Protein 4ANN (pdb70)

Structure (mmCIF, N/CA/C/O backbone):
data_4ANN
#
_entry.id   4ANN
#
_cell.length_a   38.704
_cell.length_b   58.646
_cell.length_c   95.273
_cell.angle_alpha   90.00
_cell.angle_beta   90.00
_cell.angle_gamma   90.00
#
_symmetry.space_group_name_H-M   'P 21 21 21'
#
loop_
_entity.id
_entity.type
_entity.pdbx_description
1 polymer ESSB
2 water water
#
loop_
_atom_site.group_PDB
_atom_site.id
_atom_site.type_symbol
_atom_site.label_atom_id
_atom_site.label_alt_id
_atom_site.label_comp_id
_atom_site.label_asym_id
_atom_site.label_entity_id
_atom_site.label_seq_id
_atom_site.pdbx_PDB_ins_code
_atom_site.Cartn_x
_atom_site.Cartn_y
_atom_site.Cartn_z
_atom_site.occupancy
_atom_site.B_iso_or_equiv
_atom_site.auth_seq_id
_atom_site.auth_comp_id
_atom_site.auth_asym_id
_atom_site.auth_atom_id
_atom_site.pdbx_PDB_model_num
ATOM 1 N N . LEU A 1 19 ? 10.551 28.786 17.047 1.00 38.59 30 LEU A N 1
ATOM 2 C CA . LEU A 1 19 ? 11.201 27.449 16.972 1.00 29.23 30 LEU A CA 1
ATOM 3 C C . LEU A 1 19 ? 12.416 27.299 17.898 1.00 24.58 30 LEU A C 1
ATOM 4 O O . LEU A 1 19 ? 12.727 26.158 18.297 1.00 25.04 30 LEU A O 1
ATOM 9 N N . ASP A 1 20 ? 13.059 28.456 18.227 1.00 25.29 31 ASP A N 1
ATOM 10 C CA . ASP A 1 20 ? 14.186 28.350 19.108 1.00 25.36 31 ASP A CA 1
ATOM 11 C C . ASP A 1 20 ? 13.831 28.729 20.543 1.00 25.03 31 ASP A C 1
ATOM 12 O O . ASP A 1 20 ? 14.836 28.627 21.305 1.00 22.05 31 ASP A O 1
ATOM 17 N N A MET A 1 21 ? 12.598 29.144 20.891 0.80 26.27 32 MET A N 1
ATOM 18 N N B MET A 1 21 ? 12.607 29.050 20.929 0.20 25.08 32 MET A N 1
ATOM 19 C CA A MET A 1 21 ? 12.235 29.507 22.326 0.80 23.39 32 MET A CA 1
ATOM 20 C CA B MET A 1 21 ? 12.353 29.276 22.366 0.20 22.79 32 MET A CA 1
ATOM 21 C C A MET A 1 21 ? 11.029 28.632 22.647 0.80 20.28 32 MET A C 1
ATOM 22 C C B MET A 1 21 ? 10.904 29.010 22.769 0.20 19.60 32 MET A C 1
ATOM 23 O O A MET A 1 21 ? 10.198 28.217 21.808 0.80 28.27 32 MET A O 1
ATOM 24 O O B MET A 1 21 ? 9.908 29.408 22.167 0.20 13.08 32 MET A O 1
ATOM 33 N N . ARG A 1 22 ? 10.842 28.285 23.874 1.00 13.02 33 ARG A N 1
ATOM 34 C CA . ARG A 1 22 ? 9.660 27.689 24.445 1.00 11.09 33 ARG A CA 1
ATOM 35 C C . ARG A 1 22 ? 9.325 28.411 25.743 1.00 10.11 33 ARG A C 1
ATOM 36 O O . ARG A 1 22 ? 10.203 28.678 26.566 1.00 11.63 33 ARG A O 1
ATOM 44 N N . GLU A 1 23 ? 8.021 28.666 26.001 1.00 11.41 34 GLU A N 1
ATOM 45 C CA . GLU A 1 23 ? 7.576 29.251 27.254 1.00 11.31 34 GLU A CA 1
ATOM 46 C C . GLU A 1 23 ? 6.702 28.267 27.969 1.00 10.75 34 GLU A C 1
ATOM 47 O O . GLU A 1 23 ? 5.799 27.650 27.386 1.00 12.89 34 GLU A O 1
ATOM 53 N N . ILE A 1 24 ? 6.963 28.096 29.260 1.00 10.56 35 ILE A N 1
ATOM 54 C CA . ILE A 1 24 ? 6.193 27.197 30.150 1.00 10.70 35 ILE A CA 1
ATOM 55 C C . ILE A 1 24 ? 5.582 28.024 31.247 1.00 10.24 35 ILE A C 1
ATOM 56 O O . ILE A 1 24 ? 6.306 28.569 32.080 1.00 10.98 35 ILE A O 1
ATOM 61 N N . PRO A 1 25 ? 4.256 28.165 31.300 1.00 11.31 36 PRO A N 1
ATOM 62 C CA . PRO A 1 25 ? 3.663 28.978 32.419 1.00 12.06 36 PRO A CA 1
ATOM 63 C C . PRO A 1 25 ? 3.919 28.297 33.733 1.00 10.87 36 PRO A C 1
ATOM 64 O O . PRO A 1 25 ? 3.786 27.076 33.891 1.00 11.10 36 PRO A O 1
ATOM 68 N N . LYS A 1 26 ? 4.232 29.073 34.770 1.00 10.76 37 LYS A N 1
ATOM 69 C CA . LYS A 1 26 ? 4.481 28.461 36.077 1.00 11.54 37 LYS A CA 1
ATOM 70 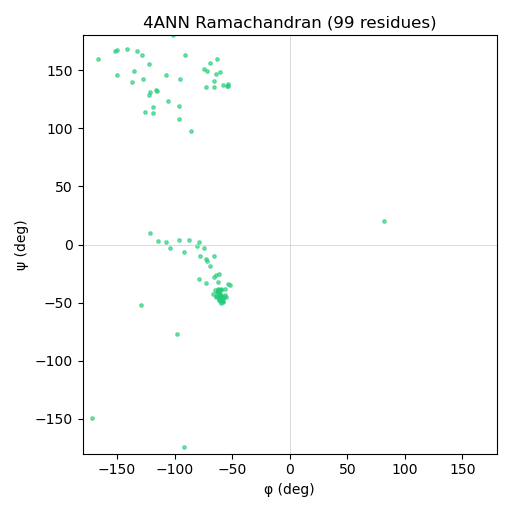C C . LYS A 1 26 ? 3.255 27.736 36.675 1.00 11.77 37 LYS A C 1
ATOM 71 O O . LYS A 1 26 ? 3.400 26.735 37.367 1.00 13.53 37 LYS A O 1
ATOM 77 N N A SER A 1 27 ? 2.069 28.252 36.440 0.80 13.09 38 SER A N 1
ATOM 78 N N B SER A 1 27 ? 2.090 28.259 36.301 0.20 12.53 38 SER A N 1
ATOM 79 C CA A SER A 1 27 ? 0.933 27.566 37.053 0.80 12.11 38 SER A CA 1
ATOM 80 C CA B SER A 1 27 ? 0.739 27.778 36.543 0.20 12.60 38 SER A CA 1
ATOM 81 C C A SER A 1 27 ? 0.717 26.225 36.435 0.80 12.61 38 SER A C 1
ATOM 82 C C B SER A 1 27 ? 0.602 26.333 36.087 0.20 12.82 38 SER A C 1
ATOM 83 O O A SER A 1 27 ? 0.003 25.424 37.009 0.80 13.47 38 SER A O 1
ATOM 84 O O B SER A 1 27 ? -0.213 25.589 36.627 0.20 12.57 38 SER A O 1
ATOM 89 N N A SER A 1 28 ? 1.318 25.912 35.289 0.50 11.93 39 SER A N 1
ATOM 90 N N B SER A 1 28 ? 1.385 25.902 35.101 0.50 12.21 39 SER A N 1
ATOM 91 C CA A SER A 1 28 ? 1.188 24.577 34.687 0.50 12.06 39 SER A CA 1
ATOM 92 C CA B SER A 1 28 ? 1.258 24.523 34.624 0.50 11.94 39 SER A CA 1
ATOM 93 C C A SER A 1 28 ? 2.023 23.556 35.443 0.50 12.26 39 SER A C 1
ATOM 94 C C B SER A 1 28 ? 2.107 23.524 35.382 0.50 12.84 39 SER A C 1
ATOM 95 O O A SER A 1 28 ? 1.794 22.351 35.204 0.50 14.82 39 SER A O 1
ATOM 96 O O B SER A 1 28 ? 1.961 22.327 35.055 0.50 16.50 39 SER A O 1
ATOM 101 N N . ILE A 1 29 ? 2.961 23.985 36.283 1.00 12.40 40 ILE A N 1
ATOM 102 C CA . ILE A 1 29 ? 3.937 23.153 36.990 1.00 14.85 40 ILE A CA 1
ATOM 103 C C . ILE A 1 29 ? 3.517 23.119 38.464 1.00 14.42 40 ILE A C 1
ATOM 104 O O . ILE A 1 29 ? 3.333 24.211 39.043 1.00 17.16 40 ILE A O 1
ATOM 109 N N . LYS A 1 30 ? 3.392 21.927 39.036 1.00 14.60 41 LYS A N 1
ATOM 110 C CA . LYS A 1 30 ? 3.198 21.891 40.511 1.00 16.03 41 LYS A CA 1
ATOM 111 C C . LYS A 1 30 ? 4.280 22.657 41.225 1.00 16.04 41 LYS A C 1
ATOM 112 O O . LYS A 1 30 ? 5.465 22.437 40.868 1.00 16.81 41 LYS A O 1
ATOM 118 N N . PRO A 1 31 ? 3.987 23.465 42.235 1.00 18.22 42 PRO A N 1
ATOM 119 C CA . PRO A 1 31 ? 5.091 24.155 42.938 1.00 20.54 42 PRO A CA 1
ATOM 120 C C . PRO A 1 31 ? 6.191 23.227 43.445 1.00 21.64 42 PRO A C 1
ATOM 121 O O . PRO A 1 31 ? 7.382 23.565 43.425 1.00 23.74 42 PRO A O 1
ATOM 125 N N . GLU A 1 32 ? 5.834 22.006 43.859 1.00 23.01 43 GLU A N 1
ATOM 126 C CA . GLU A 1 32 ? 6.871 21.149 44.335 1.00 24.64 43 GLU A CA 1
ATOM 127 C C . GLU A 1 32 ? 7.745 20.573 43.231 1.00 24.20 43 GLU A C 1
ATOM 128 O O . GLU A 1 32 ? 8.655 19.808 43.519 1.00 32.24 43 GLU A O 1
ATOM 134 N N . HIS A 1 33 ? 7.458 20.840 41.976 1.00 20.57 44 HIS A N 1
ATOM 135 C CA . HIS A 1 33 ? 8.229 20.428 40.858 1.00 17.30 44 HIS A CA 1
ATOM 136 C C . HIS A 1 33 ? 9.052 21.583 40.273 1.00 17.82 44 HIS A C 1
ATOM 137 O O . HIS A 1 33 ? 9.785 21.362 39.296 1.00 17.74 44 HIS A O 1
ATOM 144 N N . PHE A 1 34 ? 8.948 22.819 40.774 1.00 18.07 45 PHE A N 1
ATOM 145 C CA . PHE A 1 34 ? 9.791 23.886 40.207 1.00 18.74 45 PHE A CA 1
ATOM 146 C C . PHE A 1 34 ? 11.272 23.524 40.166 1.00 21.49 45 PHE A C 1
ATOM 147 O O . PHE A 1 34 ? 11.976 23.875 39.213 1.00 22.88 45 PHE A O 1
ATOM 155 N N . HIS A 1 35 ? 11.699 22.763 41.212 1.00 23.83 46 HIS A N 1
ATOM 156 C CA . HIS A 1 35 ? 13.105 22.463 41.407 1.00 27.42 46 HIS A CA 1
ATOM 157 C C . HIS A 1 35 ? 13.556 21.362 40.477 1.00 29.82 46 HIS A C 1
ATOM 158 O O . HIS A 1 35 ? 14.687 20.904 40.479 1.00 43.59 46 HIS A O 1
ATOM 165 N N . LEU A 1 36 ? 12.661 20.888 39.620 1.00 23.70 47 LEU A N 1
ATOM 166 C CA . LEU A 1 36 ? 13.091 19.949 38.608 1.00 22.50 47 LEU A CA 1
ATOM 167 C C . LEU A 1 36 ? 13.285 20.605 37.268 1.00 17.57 47 LEU A C 1
ATOM 168 O O . LEU A 1 36 ? 13.759 19.956 36.345 1.00 17.29 47 LEU A O 1
ATOM 173 N N A MET A 1 37 ? 12.888 21.896 37.137 0.70 18.23 48 MET A N 1
ATOM 174 N N B MET A 1 37 ? 12.898 21.880 37.149 0.30 17.74 48 MET A N 1
ATOM 175 C CA A MET A 1 37 ? 12.935 22.498 35.786 0.70 15.74 48 MET A CA 1
ATOM 176 C CA B MET A 1 37 ? 12.951 22.513 35.825 0.30 15.93 48 MET A CA 1
ATOM 177 C C A MET A 1 37 ? 14.364 22.572 35.259 0.70 13.53 48 MET A C 1
ATOM 178 C C B MET A 1 37 ? 14.363 22.535 35.261 0.30 13.96 48 MET A C 1
ATOM 179 O O A MET A 1 37 ? 14.596 22.596 34.047 0.70 13.30 48 MET A O 1
ATOM 180 O O B MET A 1 37 ? 14.534 22.478 34.040 0.30 13.60 48 MET A O 1
ATOM 189 N N . TYR A 1 38 ? 15.359 22.599 36.133 1.00 14.32 49 TYR A N 1
ATOM 190 C CA . TYR A 1 38 ? 16.771 22.601 35.716 1.00 15.28 49 TYR A CA 1
ATOM 191 C C . TYR A 1 38 ? 17.071 21.379 34.848 1.00 12.94 49 TYR A C 1
ATOM 192 O O . TYR A 1 38 ? 17.998 21.404 34.046 1.00 13.07 49 TYR A O 1
ATOM 201 N N . LEU A 1 39 ? 16.317 20.275 34.994 1.00 12.66 50 LEU A N 1
ATOM 202 C CA . LEU A 1 39 ? 16.573 19.083 34.141 1.00 12.71 50 LEU A CA 1
ATOM 203 C C . LEU A 1 39 ? 16.370 19.426 32.698 1.00 11.99 50 LEU A C 1
ATOM 204 O O . LEU A 1 39 ? 16.933 18.714 31.799 1.00 13.07 50 LEU A O 1
ATOM 209 N N . LEU A 1 40 ? 15.558 20.431 32.365 1.00 10.76 51 LEU A N 1
ATOM 210 C CA . LEU A 1 40 ? 15.312 20.760 30.965 1.00 10.54 51 LEU A CA 1
ATOM 211 C C . LEU A 1 40 ? 16.521 21.418 30.336 1.00 10.08 51 LEU A C 1
ATOM 212 O O . LEU A 1 40 ? 16.548 21.523 29.087 1.00 12.59 51 LEU A O 1
ATOM 217 N N . GLU A 1 41 ? 17.512 21.847 31.107 1.00 10.58 52 GLU A N 1
ATOM 218 C CA . GLU A 1 41 ? 18.712 22.418 30.546 1.00 10.75 52 GLU A CA 1
ATOM 219 C C . GLU A 1 41 ? 19.936 21.557 30.825 1.00 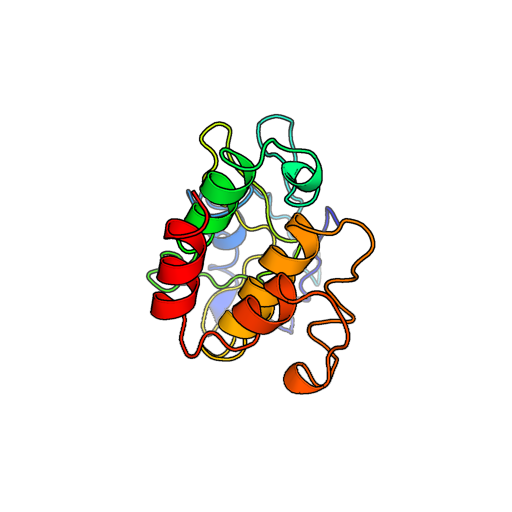11.29 52 GLU A C 1
ATOM 220 O O . GLU A 1 41 ? 21.043 21.931 30.439 1.00 13.92 52 GLU A O 1
ATOM 226 N N . GLN A 1 42 ? 19.801 20.395 31.463 1.00 12.87 53 GLN A N 1
ATOM 227 C CA . GLN A 1 42 ? 20.927 19.529 31.705 1.00 12.96 53 GLN A CA 1
ATOM 228 C C . GLN A 1 42 ? 21.366 18.856 30.403 1.00 12.06 53 GLN A C 1
ATOM 229 O O . GLN A 1 42 ? 20.532 18.387 29.657 1.00 13.85 53 GLN A O 1
ATOM 235 N N . HIS A 1 43 ? 22.651 18.794 30.113 1.00 14.46 54 HIS A N 1
ATOM 236 C CA . HIS A 1 43 ? 23.078 18.056 28.944 1.00 13.85 54 HIS A CA 1
ATOM 237 C C . HIS A 1 43 ? 22.559 16.622 28.965 1.00 14.36 54 HIS A C 1
ATOM 238 O O . HIS A 1 43 ? 22.631 15.958 30.005 1.00 16.12 54 HIS A O 1
ATOM 245 N N . SER A 1 44 ? 22.071 16.176 27.800 1.00 13.01 55 SER A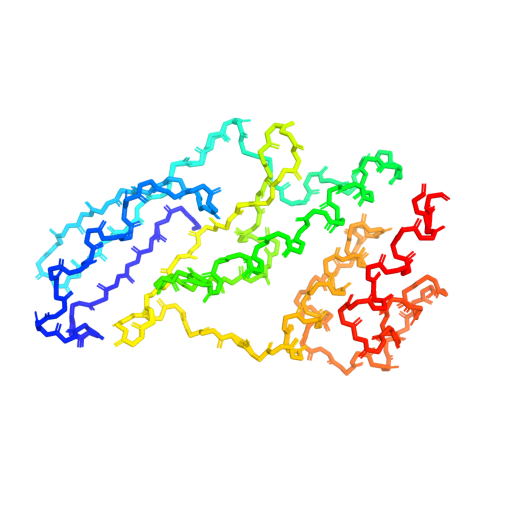 N 1
ATOM 246 C CA . SER A 1 44 ? 21.659 14.819 27.578 1.00 12.95 55 SER A CA 1
ATOM 247 C C . SER A 1 44 ? 22.173 14.357 26.211 1.00 13.24 55 SER A C 1
ATOM 248 O O . SER A 1 44 ? 22.069 15.158 25.264 1.00 14.68 55 SER A O 1
ATOM 251 N N . PRO A 1 45 ? 22.641 13.141 26.104 1.00 13.89 56 PRO A N 1
ATOM 252 C CA . PRO A 1 45 ? 23.106 12.690 24.748 1.00 15.05 56 PRO A CA 1
ATOM 253 C C . PRO A 1 45 ? 21.989 12.590 23.746 1.00 12.11 56 PRO A C 1
ATOM 254 O O . PRO A 1 45 ? 22.290 12.368 22.590 1.00 14.43 56 PRO A O 1
ATOM 258 N N . TYR A 1 46 ? 20.729 12.698 24.144 1.00 11.33 57 TYR A N 1
ATOM 259 C CA . TYR A 1 46 ? 19.619 12.526 23.233 1.00 10.60 57 TYR A CA 1
ATOM 260 C C . TYR A 1 46 ? 18.909 13.823 22.886 1.00 9.18 57 TYR A C 1
ATOM 261 O O . TYR A 1 46 ? 17.962 13.759 22.120 1.00 9.30 57 TYR A O 1
ATOM 270 N N . PHE A 1 47 ? 19.361 14.969 23.385 1.00 9.11 58 PHE A N 1
ATOM 271 C CA . PHE A 1 47 ? 18.683 16.217 23.167 1.00 8.42 58 PHE A CA 1
ATOM 272 C C . PHE A 1 47 ? 19.637 17.352 22.784 1.00 8.60 58 PHE A C 1
ATOM 273 O O . PHE A 1 47 ? 20.786 17.396 23.219 1.00 10.29 58 PHE A O 1
ATOM 281 N N . ILE A 1 48 ? 19.133 18.270 21.995 1.00 8.83 59 ILE A N 1
ATOM 282 C CA . ILE A 1 48 ? 19.755 19.578 21.746 1.00 10.19 59 ILE A CA 1
ATOM 283 C C . ILE A 1 48 ? 20.011 20.215 23.092 1.00 9.08 59 ILE A C 1
ATOM 284 O O . ILE A 1 48 ? 19.149 20.190 23.994 1.00 10.12 59 ILE A O 1
ATOM 289 N N . ASP A 1 49 ? 21.164 20.834 23.259 1.00 9.86 60 ASP A N 1
ATOM 290 C CA . ASP A 1 49 ? 21.445 21.597 24.466 1.00 10.99 60 ASP A CA 1
ATOM 291 C C . ASP A 1 49 ? 20.490 22.799 24.579 1.00 10.40 60 ASP A C 1
ATOM 292 O O . ASP A 1 49 ? 20.073 23.355 23.587 1.00 11.69 60 ASP A O 1
ATOM 297 N N . ALA A 1 50 ? 20.160 23.130 25.812 1.00 10.55 61 ALA A N 1
ATOM 298 C CA . ALA A 1 50 ? 19.139 24.114 26.085 1.00 10.49 61 ALA A CA 1
ATOM 299 C C . ALA A 1 50 ? 19.558 24.916 27.333 1.00 10.40 61 ALA A C 1
ATOM 300 O O . ALA A 1 50 ? 20.342 24.456 28.159 1.00 12.79 61 ALA A O 1
ATOM 302 N N A GLU A 1 51 ? 18.950 26.076 27.432 0.50 11.22 62 GLU A N 1
ATOM 303 N N B GLU A 1 51 ? 18.984 26.100 27.455 0.50 10.79 62 GLU A N 1
ATOM 304 C CA A GLU A 1 51 ? 19.214 27.035 28.485 0.50 11.42 62 GLU A CA 1
ATOM 305 C CA B GLU A 1 51 ? 19.201 26.977 28.576 0.50 11.01 62 GLU A CA 1
ATOM 306 C C A GLU A 1 51 ? 17.896 27.455 29.117 0.50 10.69 62 GLU A C 1
ATOM 307 C C B GLU A 1 51 ? 17.872 27.508 29.120 0.50 11.53 62 GLU A C 1
ATOM 308 O O A GLU A 1 51 ? 16.949 27.794 28.406 0.50 14.36 62 GLU A O 1
ATOM 309 O O B GLU A 1 51 ? 17.022 27.975 28.370 0.50 9.28 62 GLU A O 1
ATOM 320 N N . LEU A 1 52 ? 17.739 27.413 30.426 1.00 10.53 63 LEU A N 1
ATOM 321 C CA . LEU A 1 52 ? 16.552 27.796 31.166 1.00 9.88 63 LEU A CA 1
ATOM 322 C C . LEU A 1 52 ? 16.659 29.181 31.760 1.00 9.01 63 LEU A C 1
ATOM 323 O O . LEU A 1 52 ? 17.694 29.522 32.377 1.00 11.69 63 LEU A O 1
ATOM 328 N N . THR A 1 53 ? 15.653 30.008 31.603 1.00 8.78 64 THR A N 1
ATOM 329 C CA . THR A 1 53 ? 15.500 31.266 32.298 1.00 8.29 64 THR A CA 1
ATOM 330 C C . THR A 1 53 ? 14.181 31.220 33.048 1.00 7.87 64 THR A C 1
ATOM 331 O O . THR A 1 53 ? 13.238 30.492 32.670 1.00 8.36 64 THR A O 1
ATOM 335 N N . GLU A 1 54 ? 14.085 32.007 34.116 1.00 7.56 65 GLU A N 1
ATOM 336 C CA . GLU A 1 54 ? 12.910 32.048 34.959 1.00 7.29 65 GLU A CA 1
ATOM 337 C C . GLU A 1 54 ? 12.424 33.474 35.070 1.00 7.01 65 GLU A C 1
ATOM 338 O O . GLU A 1 54 ? 13.141 34.341 35.605 1.00 7.22 65 GLU A O 1
ATOM 344 N N . LEU A 1 55 ? 11.244 33.734 34.524 1.00 7.05 66 LEU A N 1
ATOM 345 C CA . LEU A 1 55 ? 10.580 35.015 34.511 1.00 7.15 66 LEU A CA 1
ATOM 346 C C . LEU A 1 55 ? 9.669 35.095 35.743 1.00 6.83 66 LEU A C 1
ATOM 347 O O . LEU A 1 55 ? 9.647 34.207 36.595 1.00 7.82 66 LEU A O 1
ATOM 352 N N . ARG A 1 56 ? 8.867 36.182 35.834 1.00 7.59 67 ARG A N 1
ATOM 353 C CA . ARG A 1 56 ? 7.950 36.283 36.974 1.00 7.57 67 ARG A CA 1
ATOM 354 C C . ARG A 1 56 ? 6.969 35.115 37.023 1.00 7.77 67 ARG A C 1
ATOM 355 O O . ARG A 1 56 ? 6.796 34.486 38.081 1.00 8.77 67 ARG A O 1
ATOM 363 N N . ASP A 1 57 ? 6.326 34.861 35.866 1.00 7.91 68 ASP A N 1
ATOM 364 C CA . ASP A 1 57 ? 5.192 33.928 35.826 1.00 8.42 68 ASP A CA 1
ATOM 365 C C . ASP A 1 57 ? 5.404 32.754 34.860 1.00 8.96 68 ASP A C 1
ATOM 366 O O . ASP A 1 57 ? 4.474 31.991 34.599 1.00 10.13 68 ASP A O 1
ATOM 371 N N . SER A 1 58 ? 6.625 32.578 34.319 1.00 9.03 69 SER A N 1
ATOM 372 C CA . SER A 1 58 ? 6.889 31.516 33.381 1.00 8.57 69 SER A CA 1
ATOM 373 C C . SER A 1 58 ? 8.367 31.136 33.489 1.00 8.28 69 SER A C 1
ATOM 374 O O . SER A 1 58 ? 9.185 31.871 34.033 1.00 8.29 69 SER A O 1
ATOM 377 N N . PHE A 1 59 ? 8.681 29.986 32.885 1.00 8.86 70 PHE A N 1
ATOM 378 C CA . PHE A 1 59 ? 9.992 29.582 32.549 1.00 8.63 70 PHE A CA 1
ATOM 379 C C . PHE A 1 59 ? 10.141 29.682 31.044 1.00 8.77 70 PHE A C 1
ATOM 380 O O . PHE A 1 59 ? 9.164 29.441 30.278 1.00 10.56 70 PHE A O 1
ATOM 388 N N . GLN A 1 60 ? 11.324 30.036 30.559 1.00 8.58 71 GLN A N 1
ATOM 389 C CA . GLN A 1 60 ? 11.592 30.006 29.119 1.00 9.05 71 GLN A CA 1
ATOM 390 C C . GLN A 1 60 ? 12.819 29.130 28.881 1.00 9.37 71 GLN A C 1
ATOM 391 O O . GLN A 1 60 ? 13.763 29.042 29.669 1.00 10.08 71 GLN A O 1
ATOM 397 N N A ILE A 1 61 ? 12.784 28.434 27.755 0.50 9.55 72 ILE A N 1
ATOM 398 N N B ILE A 1 61 ? 12.784 28.480 27.732 0.50 9.78 72 ILE A N 1
ATOM 399 C CA A ILE A 1 61 ? 13.866 27.617 27.247 0.50 9.70 72 ILE A CA 1
ATOM 400 C CA B ILE A 1 61 ? 13.914 27.666 27.316 0.50 9.99 72 ILE A CA 1
ATOM 401 C C A ILE A 1 61 ? 14.345 28.173 25.905 0.50 10.46 72 ILE A C 1
ATOM 402 C C B ILE A 1 61 ? 14.360 28.102 25.926 0.50 10.75 72 ILE A C 1
ATOM 403 O O A ILE A 1 61 ? 13.562 28.475 25.023 0.50 11.59 72 ILE A O 1
ATOM 404 O O B ILE A 1 61 ? 13.515 28.246 25.060 0.50 14.51 72 ILE A O 1
ATOM 413 N N . HIS A 1 62 ? 15.658 28.318 25.755 1.00 10.90 73 HIS A N 1
ATOM 414 C CA . HIS A 1 62 ? 16.263 28.609 24.449 1.00 11.77 73 HIS A CA 1
ATOM 415 C C . HIS A 1 62 ? 17.120 27.409 24.084 1.00 10.83 73 HIS A C 1
ATOM 416 O O . HIS A 1 62 ? 17.821 26.821 24.900 1.00 13.09 73 HIS A O 1
ATOM 423 N N . TYR A 1 63 ? 17.074 27.059 22.783 1.00 13.10 74 TYR A N 1
ATOM 424 C CA . TYR A 1 63 ? 17.832 25.951 22.266 1.00 12.72 74 TYR A CA 1
ATOM 425 C C . TYR A 1 63 ? 19.120 26.413 21.606 1.00 14.77 74 TYR A C 1
ATOM 426 O O . TYR A 1 63 ? 19.151 27.393 20.877 1.00 19.42 74 TYR A O 1
ATOM 435 N N A ASP A 1 64 ? 20.188 25.655 21.827 0.50 16.91 75 ASP A N 1
ATOM 436 N N B ASP A 1 64 ? 20.162 25.651 21.878 0.50 16.40 75 ASP A N 1
ATOM 437 C CA A ASP A 1 64 ? 21.457 25.912 21.138 0.50 19.84 75 ASP A CA 1
ATOM 438 C CA B ASP A 1 64 ? 21.500 25.915 21.364 0.50 20.20 75 ASP A CA 1
ATOM 439 C C A ASP A 1 64 ? 21.508 25.121 19.841 0.50 19.93 75 ASP A C 1
ATOM 440 C C B ASP A 1 64 ? 21.762 25.154 20.075 0.50 20.18 75 ASP A C 1
ATOM 441 O O A ASP A 1 64 ? 21.827 23.927 19.825 0.50 22.23 75 ASP A O 1
ATOM 442 O O B ASP A 1 64 ? 22.581 24.222 20.056 0.50 23.62 75 ASP A O 1
ATOM 451 N N A ILE A 1 65 ? 21.177 25.760 18.727 0.50 21.44 76 ILE A N 1
ATOM 452 N N B ILE A 1 65 ? 21.030 25.492 19.021 0.50 21.47 76 ILE A N 1
ATOM 453 C CA A ILE A 1 65 ? 21.101 25.010 17.462 0.50 24.21 76 ILE A CA 1
ATOM 454 C CA B ILE A 1 65 ? 21.165 24.756 17.768 0.50 24.06 76 ILE A CA 1
ATOM 455 C C A ILE A 1 65 ? 22.264 25.576 16.640 0.50 26.24 76 ILE A C 1
ATOM 456 C C B ILE A 1 65 ? 22.357 25.436 17.082 0.50 25.53 76 ILE A C 1
ATOM 457 O O A ILE A 1 65 ? 22.190 26.685 16.101 0.50 28.50 76 ILE A O 1
ATOM 458 O O B ILE A 1 65 ? 22.662 26.591 17.364 0.50 28.62 76 ILE A O 1
ATOM 467 N N A ASN A 1 66 ? 23.345 24.787 16.654 0.50 26.13 77 ASN A N 1
ATOM 468 N N B ASN A 1 66 ? 22.996 24.656 16.229 0.50 25.45 77 ASN A N 1
ATOM 469 C CA A ASN A 1 66 ? 24.581 25.068 15.969 0.50 27.22 77 ASN A CA 1
ATOM 470 C CA B ASN A 1 66 ? 24.188 25.136 15.557 0.50 26.54 77 ASN A CA 1
ATOM 471 C C A ASN A 1 66 ? 24.931 23.952 14.995 0.50 26.10 77 ASN A C 1
ATOM 472 C C B ASN A 1 66 ? 24.747 24.023 14.700 0.50 26.69 77 ASN A C 1
ATOM 473 O O A ASN A 1 66 ? 24.305 22.902 14.918 0.50 22.61 77 ASN A O 1
ATOM 474 O O B ASN A 1 66 ? 24.103 23.002 14.492 0.50 22.11 77 ASN A O 1
ATOM 483 N N . ASP A 1 67 ? 25.971 24.244 14.207 1.00 28.69 78 ASP A N 1
ATOM 484 C CA . ASP A 1 67 ? 26.459 23.547 13.071 1.00 28.77 78 ASP A CA 1
ATOM 485 C C . ASP A 1 67 ? 26.746 22.048 13.234 1.00 23.90 78 ASP A C 1
ATOM 486 O O . ASP A 1 67 ? 26.793 21.356 12.189 1.00 24.60 78 ASP A O 1
ATOM 491 N N . ASN A 1 68 ? 26.973 21.626 14.452 1.00 22.93 79 ASN A N 1
ATOM 492 C CA . ASN A 1 68 ? 27.223 20.190 14.646 1.00 26.18 79 ASN A CA 1
ATOM 493 C C . ASN A 1 68 ? 25.947 19.370 14.667 1.00 17.00 79 ASN A C 1
ATOM 494 O O . ASN A 1 68 ? 26.027 18.137 14.819 1.00 19.19 79 ASN A O 1
ATOM 499 N N . HIS A 1 69 ? 24.795 20.025 14.544 1.00 13.98 80 HIS A N 1
ATOM 500 C CA . HIS A 1 69 ? 23.515 19.328 14.571 1.00 13.90 80 HIS A CA 1
ATOM 501 C C . HIS A 1 69 ? 22.827 19.570 13.236 1.00 14.72 80 HIS A C 1
ATOM 502 O O . HIS A 1 69 ? 22.505 20.692 12.855 1.00 25.61 80 HIS A O 1
ATOM 509 N N . THR A 1 70 ? 22.577 18.494 12.495 1.00 9.29 81 THR A N 1
ATOM 510 C CA . THR A 1 70 ? 22.008 18.529 11.154 1.00 9.85 81 THR A CA 1
ATOM 511 C C . THR A 1 70 ? 20.526 18.305 11.218 1.00 7.68 81 THR A C 1
ATOM 512 O O . THR A 1 70 ? 20.076 17.262 11.691 1.00 7.89 81 THR A O 1
ATOM 516 N N . PRO A 1 71 ? 19.691 19.241 10.767 1.00 7.55 82 PRO A N 1
ATOM 517 C CA . PRO A 1 71 ? 18.238 18.997 10.775 1.00 7.16 82 PRO A CA 1
ATOM 518 C C . PRO A 1 71 ? 17.848 17.805 9.941 1.00 6.27 82 PRO A C 1
ATOM 519 O O . PRO A 1 71 ? 18.447 17.548 8.873 1.00 6.68 82 PRO A O 1
ATOM 523 N N . PHE A 1 72 ? 16.790 17.121 10.335 1.00 6.42 83 PHE A N 1
ATOM 524 C CA . PHE A 1 72 ? 16.257 15.982 9.575 1.00 6.34 83 PHE A CA 1
ATOM 525 C C . PHE A 1 72 ? 16.113 16.295 8.085 1.00 6.04 83 PHE A C 1
ATOM 526 O O . PHE A 1 72 ? 16.444 15.477 7.255 1.00 6.61 83 PHE A O 1
ATOM 534 N N A ASP A 1 73 ? 15.515 17.439 7.756 0.70 6.46 84 ASP A N 1
ATOM 535 N N B ASP A 1 73 ? 15.546 17.457 7.746 0.30 6.53 84 ASP A N 1
ATOM 536 C CA A ASP A 1 73 ? 15.203 17.672 6.362 0.70 6.94 84 ASP A CA 1
ATOM 537 C CA B ASP A 1 73 ? 15.208 17.671 6.339 0.30 7.46 84 ASP A CA 1
ATOM 538 C C A ASP A 1 73 ? 16.423 17.715 5.463 0.70 7.28 84 ASP A C 1
ATOM 539 C C B ASP A 1 73 ? 16.443 17.668 5.452 0.30 7.05 84 ASP A C 1
ATOM 540 O O A ASP A 1 73 ? 16.290 17.580 4.238 0.70 8.35 84 ASP A O 1
ATOM 541 O O B ASP A 1 73 ? 16.368 17.441 4.239 0.30 7.52 84 ASP A O 1
ATOM 550 N N . ASN A 1 74 ? 17.616 17.902 6.045 1.00 6.61 85 ASN A N 1
ATOM 551 C CA . ASN A 1 74 ? 18.837 17.893 5.220 1.00 7.04 85 ASN A CA 1
ATOM 552 C C . ASN A 1 74 ? 19.143 16.540 4.632 1.00 6.69 85 ASN A C 1
ATOM 553 O O . ASN A 1 74 ? 19.913 16.438 3.674 1.00 8.41 85 ASN A O 1
ATOM 558 N N . ILE A 1 75 ? 18.599 15.446 5.174 1.00 6.50 86 ILE A N 1
ATOM 559 C CA . ILE A 1 75 ? 18.958 14.121 4.696 1.00 6.56 86 ILE A CA 1
ATOM 560 C C . ILE A 1 75 ? 18.256 13.749 3.379 1.00 6.16 86 ILE A C 1
ATOM 561 O O . ILE A 1 75 ? 18.588 12.758 2.768 1.00 6.66 86 ILE A O 1
ATOM 566 N N . LYS A 1 76 ? 17.286 14.543 2.947 1.00 6.49 87 LYS A N 1
ATOM 567 C CA . LYS A 1 76 ? 16.478 14.179 1.790 1.00 6.61 87 LYS A CA 1
ATOM 568 C C . LYS A 1 76 ? 17.279 14.107 0.506 1.00 7.34 87 LYS A C 1
ATOM 569 O O . LYS A 1 76 ? 16.911 13.364 -0.408 1.00 8.95 87 LYS A O 1
ATOM 575 N N . SER A 1 77 ? 18.386 14.845 0.426 1.00 6.71 88 SER A N 1
ATOM 576 C CA . SER A 1 77 ? 19.246 14.858 -0.720 1.00 7.32 88 SER A CA 1
ATOM 577 C C . SER A 1 77 ? 20.436 13.923 -0.587 1.00 6.45 88 SER A C 1
ATOM 578 O O . SER A 1 77 ? 21.298 13.912 -1.480 1.00 7.30 88 SER A O 1
ATOM 581 N N . PHE A 1 78 ? 20.520 13.151 0.488 1.00 6.28 89 PHE A N 1
ATOM 582 C CA . PHE A 1 78 ? 21.626 12.209 0.676 1.00 6.37 89 PHE A CA 1
ATOM 583 C C . PHE A 1 78 ? 21.566 11.066 -0.294 1.00 6.38 89 PHE A C 1
ATOM 584 O O . PHE A 1 78 ? 20.512 10.684 -0.812 1.00 7.52 89 PHE A O 1
ATOM 592 N N . THR A 1 79 ? 22.724 10.457 -0.538 1.00 6.99 90 THR A N 1
ATOM 593 C CA . THR A 1 79 ? 22.776 9.164 -1.182 1.00 7.90 90 THR A CA 1
ATOM 594 C C . THR A 1 79 ? 21.916 8.161 -0.445 1.00 7.99 90 THR A C 1
ATOM 595 O O . THR A 1 79 ? 21.700 8.270 0.759 1.00 9.59 90 THR A O 1
ATOM 599 N N A LYS A 1 80 ? 21.394 7.157 -1.121 0.40 9.22 91 LYS A N 1
ATOM 600 N N B LYS A 1 80 ? 21.402 7.198 -1.170 0.60 9.33 91 LYS A N 1
ATOM 601 C CA A LYS A 1 80 ? 20.453 6.235 -0.503 0.40 9.39 91 LYS A CA 1
ATOM 602 C CA B LYS A 1 80 ? 20.460 6.274 -0.564 0.60 9.28 91 LYS A CA 1
ATOM 603 C C A LYS A 1 80 ? 21.050 5.524 0.715 0.40 8.93 91 LYS A C 1
ATOM 604 C C B LYS A 1 80 ? 21.089 5.566 0.641 0.60 8.52 91 LYS A C 1
ATOM 605 O O A LYS A 1 80 ? 20.452 5.490 1.794 0.40 9.42 91 LYS A O 1
ATOM 606 O O B LYS A 1 80 ? 20.381 5.345 1.634 0.60 8.13 91 LYS A O 1
ATOM 617 N N A ASN A 1 81 ? 22.226 4.941 0.549 0.50 9.09 92 ASN A N 1
ATOM 618 N N B ASN A 1 81 ? 22.399 5.272 0.598 0.50 7.30 92 ASN A N 1
ATOM 619 C CA A ASN A 1 81 ? 23.000 4.395 1.664 0.50 9.84 92 ASN A CA 1
ATOM 620 C CA B ASN A 1 81 ? 22.845 4.440 1.723 0.50 9.60 92 ASN A CA 1
ATOM 621 C C A ASN A 1 81 ? 23.012 5.300 2.905 0.50 8.54 92 ASN A C 1
ATOM 622 C C B ASN A 1 81 ? 23.067 5.280 2.973 0.50 8.21 92 ASN A C 1
ATOM 623 O O A ASN A 1 81 ? 22.590 4.834 3.978 0.50 10.16 92 ASN A O 1
ATOM 624 O O B ASN A 1 81 ? 22.849 4.808 4.095 0.50 7.27 92 ASN A O 1
ATOM 633 N N . GLU A 1 82 ? 23.506 6.531 2.816 1.00 8.43 93 GLU A N 1
ATOM 634 C CA . GLU A 1 82 ? 23.631 7.404 3.979 1.00 7.96 93 GLU A CA 1
ATOM 635 C C . GLU A 1 82 ? 22.268 7.811 4.489 1.00 6.89 93 GLU A C 1
ATOM 636 O O . GLU A 1 82 ? 22.045 7.902 5.724 1.00 7.47 93 GLU A O 1
ATOM 642 N N . LYS A 1 83 ? 21.308 8.040 3.599 1.00 7.30 94 LYS A N 1
ATOM 643 C CA . LYS A 1 83 ? 19.940 8.313 4.014 1.00 6.71 94 LYS A CA 1
ATOM 644 C C . LYS A 1 83 ? 19.382 7.186 4.848 1.00 6.22 94 LYS A C 1
ATOM 645 O O . LYS A 1 83 ? 18.784 7.400 5.902 1.00 6.72 94 LYS A O 1
ATOM 651 N N . LEU A 1 84 ? 19.545 5.963 4.375 1.00 6.58 95 LEU A N 1
ATOM 652 C CA . LEU A 1 84 ? 19.079 4.794 5.125 1.00 6.93 95 LEU A CA 1
ATOM 653 C C . LEU A 1 84 ? 19.790 4.648 6.464 1.00 6.13 95 LEU A C 1
ATOM 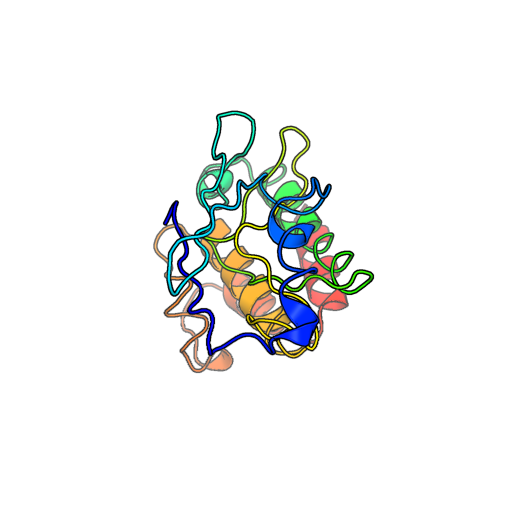654 O O . LEU A 1 84 ? 19.162 4.318 7.447 1.00 6.72 95 LEU A O 1
ATOM 659 N N . ARG A 1 85 ? 21.092 4.915 6.513 1.00 6.47 96 ARG A N 1
ATOM 660 C CA . ARG A 1 85 ? 21.823 4.833 7.778 1.00 6.19 96 ARG A CA 1
ATOM 661 C C . ARG A 1 85 ? 21.193 5.775 8.809 1.00 5.87 96 ARG A C 1
ATOM 662 O O . ARG A 1 85 ? 20.958 5.397 9.968 1.00 6.59 96 ARG A O 1
ATOM 670 N N . TYR A 1 86 ? 20.975 7.027 8.406 1.00 5.85 97 TYR A N 1
ATOM 671 C CA . TYR A 1 86 ? 20.377 8.007 9.272 1.00 5.85 97 TYR A CA 1
ATOM 672 C C . TYR A 1 86 ? 18.976 7.588 9.693 1.00 5.85 97 TYR A C 1
ATOM 673 O O . TYR A 1 86 ? 18.609 7.669 10.892 1.00 6.44 97 TYR A O 1
ATOM 682 N N . LEU A 1 87 ? 18.158 7.142 8.747 1.00 5.73 98 LEU A N 1
ATOM 683 C CA . LEU A 1 87 ? 16.797 6.705 9.069 1.00 6.11 98 LEU A CA 1
ATOM 684 C C . LEU A 1 87 ? 16.788 5.542 10.052 1.00 5.94 98 LEU A C 1
ATOM 685 O O . LEU A 1 87 ? 15.987 5.542 10.999 1.00 6.71 98 LEU A O 1
ATOM 690 N N . LEU A 1 88 ? 17.656 4.560 9.849 1.00 6.18 99 LEU A N 1
ATOM 691 C CA . LEU A 1 88 ? 17.775 3.429 10.753 1.00 6.33 99 LEU A CA 1
ATOM 692 C C . LEU A 1 88 ? 18.151 3.893 12.143 1.00 6.57 99 LEU A C 1
ATOM 693 O O . LEU A 1 88 ? 17.663 3.369 13.150 1.00 8.84 99 LEU A O 1
ATOM 698 N N . ASN A 1 89 ? 19.027 4.883 12.232 1.00 5.92 100 ASN A N 1
ATOM 699 C CA . ASN A 1 89 ? 19.475 5.356 13.544 1.00 6.25 100 ASN A CA 1
ATOM 700 C C . ASN A 1 89 ? 18.415 6.072 14.322 1.00 6.44 100 ASN A C 1
ATOM 701 O O . ASN A 1 89 ? 18.574 6.212 15.554 1.00 7.06 100 ASN A O 1
ATOM 706 N N . ILE A 1 90 ? 17.346 6.550 13.702 1.00 6.69 101 ILE A N 1
ATOM 707 C CA . ILE A 1 90 ? 16.294 7.295 14.432 1.00 7.01 101 ILE A CA 1
ATOM 708 C C . ILE A 1 90 ? 15.757 6.487 15.594 1.00 7.65 101 ILE A C 1
ATOM 709 O O . ILE A 1 90 ? 15.394 7.027 16.636 1.00 8.84 101 ILE A O 1
ATOM 714 N N A LYS A 1 91 ? 15.683 5.167 15.445 0.80 8.47 102 LYS A N 1
ATOM 715 N N B LYS A 1 91 ? 15.687 5.170 15.436 0.20 8.78 102 LYS A N 1
ATOM 716 C CA A LYS A 1 91 ? 15.140 4.304 16.498 0.80 10.39 102 LYS A CA 1
ATOM 717 C CA B LYS A 1 91 ? 15.159 4.312 16.493 0.20 10.18 102 LYS A CA 1
ATOM 718 C C A LYS A 1 91 ? 15.899 4.438 17.797 0.80 9.72 102 LYS A C 1
ATOM 719 C C B LYS A 1 91 ? 15.872 4.522 17.818 0.20 10.07 102 LYS A C 1
ATOM 720 O O A LYS A 1 91 ? 15.358 4.079 18.871 0.80 11.18 102 LYS A O 1
ATOM 721 O O B LYS A 1 91 ? 15.280 4.302 18.883 0.20 10.69 102 LYS A O 1
ATOM 732 N N . ASN A 1 92 ? 17.133 4.946 17.789 1.00 9.68 103 ASN A N 1
ATOM 733 C CA . ASN A 1 92 ? 17.908 5.174 19.009 1.00 10.06 103 ASN A CA 1
ATOM 734 C C . ASN A 1 92 ? 17.217 6.152 19.972 1.00 9.56 103 ASN A C 1
ATOM 735 O O . ASN A 1 92 ? 17.481 6.093 21.176 1.00 10.95 103 ASN A O 1
ATOM 740 N N . LEU A 1 93 ? 16.306 6.995 19.474 1.00 9.53 104 LEU A N 1
ATOM 741 C CA . LEU A 1 93 ? 15.563 7.859 20.388 1.00 10.04 104 LEU A CA 1
ATOM 742 C C . LEU A 1 93 ? 14.728 7.113 21.367 1.00 11.15 104 LEU A C 1
ATOM 743 O O . LEU A 1 93 ? 14.337 7.651 22.409 1.00 14.59 104 LEU A O 1
ATOM 748 N N A GLU A 1 94 ? 14.413 5.863 21.098 0.50 12.20 105 GLU A N 1
ATOM 749 N N B GLU A 1 94 ? 14.382 5.867 21.117 0.40 12.31 105 GLU A N 1
ATOM 750 N N C GLU A 1 94 ? 14.454 5.851 21.078 0.10 12.24 105 GLU A N 1
ATOM 751 C CA A GLU A 1 94 ? 13.697 5.024 22.065 0.50 13.69 105 GLU A CA 1
ATOM 752 C CA B GLU A 1 94 ? 13.597 5.184 22.164 0.40 13.51 105 GLU A CA 1
ATOM 753 C CA C GLU A 1 94 ? 13.895 4.795 21.884 0.10 12.99 105 GLU A CA 1
ATOM 754 C C A GLU A 1 94 ? 14.478 4.933 23.369 0.50 13.09 105 GLU A C 1
ATOM 755 C C B GLU A 1 94 ? 14.460 4.977 23.394 0.40 13.04 105 GLU A C 1
ATOM 756 C C C GLU A 1 94 ? 14.543 4.711 23.266 0.10 13.46 105 GLU A C 1
ATOM 757 O O A GLU A 1 94 ? 13.861 4.637 24.416 0.50 14.33 105 GLU A O 1
ATOM 758 O O B GLU A 1 94 ? 13.924 4.677 24.487 0.40 16.23 105 GLU A O 1
ATOM 759 O O C GLU A 1 94 ? 13.931 4.226 24.223 0.10 15.17 105 GLU A O 1
ATOM 775 N N . GLU A 1 95 ? 15.783 5.166 23.359 1.00 12.64 106 GLU A N 1
ATOM 776 C CA . GLU A 1 95 ? 16.558 5.162 24.602 1.00 14.49 106 GLU A CA 1
ATOM 777 C C . GLU A 1 95 ? 16.055 6.235 25.559 1.00 14.12 106 GLU A C 1
ATOM 778 O O . GLU A 1 95 ? 16.261 6.137 26.770 1.00 16.94 106 GLU A O 1
ATOM 784 N N . VAL A 1 96 ? 15.382 7.264 25.077 1.00 12.28 107 VAL A N 1
ATOM 785 C CA . VAL A 1 96 ? 14.845 8.336 25.913 1.00 12.85 107 VAL A CA 1
ATOM 786 C C . VAL A 1 9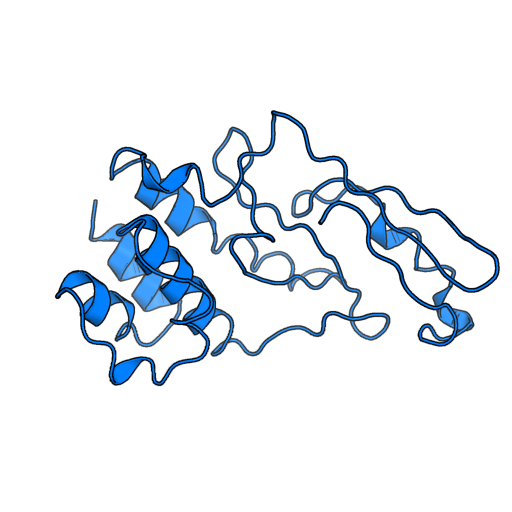6 ? 13.762 7.805 26.824 1.00 13.56 107 VAL A C 1
ATOM 787 O O . VAL A 1 96 ? 13.607 8.306 27.961 1.00 13.90 107 VAL A O 1
ATOM 791 N N . ASN A 1 97 ? 13.063 6.756 26.435 1.00 14.56 108 ASN A N 1
ATOM 792 C CA . ASN A 1 97 ? 11.986 6.260 27.267 1.00 17.81 108 ASN A CA 1
ATOM 793 C C . ASN A 1 97 ? 12.460 5.711 28.595 1.00 20.76 108 ASN A C 1
ATOM 794 O O . ASN A 1 97 ? 11.659 5.596 29.540 1.00 28.54 108 ASN A O 1
ATOM 799 N N A ARG A 1 98 ? 13.736 5.474 28.698 0.20 20.63 109 ARG A N 1
ATOM 800 N N B ARG A 1 98 ? 13.716 5.332 28.745 0.80 20.71 109 ARG A N 1
ATOM 801 C CA A ARG A 1 98 ? 14.605 4.898 29.701 0.20 23.08 109 ARG A CA 1
ATOM 802 C CA B ARG A 1 98 ? 14.248 4.847 30.038 0.80 23.92 109 ARG A CA 1
ATOM 803 C C A ARG A 1 98 ? 15.263 6.009 30.520 0.20 22.77 109 ARG A C 1
ATOM 804 C C B ARG A 1 98 ? 14.621 5.967 31.005 0.80 23.61 109 ARG A C 1
ATOM 805 O O A ARG A 1 98 ? 16.292 5.861 31.176 0.20 26.56 109 ARG A O 1
ATOM 806 O O B ARG A 1 98 ? 14.945 5.778 32.193 0.80 27.81 109 ARG A O 1
ATOM 821 N N . THR A 1 99 ? 14.634 7.177 30.501 1.00 20.92 110 THR A N 1
ATOM 822 C CA . THR A 1 99 ? 14.953 8.339 31.291 1.00 21.28 110 THR A CA 1
ATOM 823 C C . THR A 1 99 ? 13.667 9.013 31.744 1.00 20.08 110 THR A C 1
ATOM 824 O O . THR A 1 99 ? 12.555 8.545 31.448 1.00 21.32 110 THR A O 1
ATOM 828 N N A ARG A 1 100 ? 13.741 10.161 32.407 0.40 21.31 111 ARG A N 1
ATOM 829 N N B ARG A 1 100 ? 13.866 10.117 32.448 0.60 20.76 111 ARG A N 1
ATOM 830 C CA A ARG A 1 100 ? 12.510 10.833 32.825 0.40 20.21 111 ARG A CA 1
ATOM 831 C CA B ARG A 1 100 ? 12.845 11.009 32.961 0.60 20.70 111 ARG A CA 1
ATOM 832 C C A ARG A 1 100 ? 12.010 11.834 31.799 0.40 17.68 111 ARG A C 1
ATOM 833 C C B ARG A 1 100 ? 12.135 11.771 31.846 0.60 17.12 111 ARG A C 1
ATOM 834 O O A ARG A 1 100 ? 10.972 12.515 31.878 0.40 18.32 111 ARG A O 1
ATOM 835 O O B ARG A 1 100 ? 10.964 12.198 32.012 0.60 22.78 111 ARG A O 1
ATOM 850 N N . TYR A 1 101 ? 12.765 12.034 30.762 1.00 13.75 112 TYR A N 1
ATOM 851 C CA . TYR A 1 101 ? 12.459 12.880 29.651 1.00 10.74 112 TYR A CA 1
ATOM 852 C C . TYR A 1 101 ? 11.455 12.247 28.694 1.00 10.16 112 TYR A C 1
ATOM 853 O O . TYR A 1 101 ? 11.332 11.052 28.567 1.00 12.33 112 TYR A O 1
ATOM 862 N N . THR A 1 102 ? 10.773 13.118 27.952 1.00 10.35 113 THR A N 1
ATOM 863 C CA . THR A 1 102 ? 9.894 12.791 26.850 1.00 10.75 113 THR A CA 1
ATOM 864 C C . THR A 1 102 ? 10.327 13.649 25.671 1.00 9.70 113 THR A C 1
ATOM 865 O O . THR A 1 102 ? 11.030 14.653 25.819 1.00 9.83 113 THR A O 1
ATOM 869 N N . PHE A 1 103 ? 9.870 13.224 24.471 1.00 10.62 114 PHE A N 1
ATOM 870 C CA . PHE A 1 103 ? 10.261 13.909 23.242 1.00 9.81 114 PHE A CA 1
ATOM 871 C C . PHE A 1 103 ? 9.136 13.784 22.223 1.00 9.54 114 PHE A C 1
ATOM 872 O O . PHE A 1 103 ? 8.222 12.969 22.374 1.00 10.93 114 PHE A O 1
ATOM 880 N N . VAL A 1 104 ? 9.231 14.559 21.160 1.00 8.77 115 VAL A N 1
ATOM 881 C CA . VAL A 1 104 ? 8.327 14.550 20.037 1.00 9.03 115 VAL A CA 1
ATOM 882 C C . VAL A 1 104 ? 9.103 14.098 18.804 1.00 7.58 115 VAL A C 1
ATOM 883 O O . VAL A 1 104 ? 10.164 14.640 18.556 1.00 9.26 115 VAL A O 1
ATOM 887 N N . LEU A 1 105 ? 8.569 13.171 18.036 1.00 7.29 116 LEU A N 1
ATOM 888 C CA . LEU A 1 105 ? 9.198 12.709 16.790 1.00 6.97 116 LEU A CA 1
ATOM 889 C C . LEU A 1 105 ? 8.586 13.460 15.632 1.00 6.74 116 LEU A C 1
ATOM 890 O O . LEU A 1 105 ? 7.407 13.229 15.265 1.00 7.66 116 LEU A O 1
ATOM 895 N N . ALA A 1 106 ? 9.311 14.384 14.999 1.00 6.55 117 ALA A N 1
ATOM 896 C CA . ALA A 1 106 ? 8.811 15.194 13.896 1.00 6.30 117 ALA A CA 1
ATOM 897 C C . ALA A 1 106 ? 9.966 15.889 13.217 1.00 6.12 117 ALA A C 1
ATOM 898 O O . ALA A 1 106 ? 11.034 16.062 13.840 1.00 6.61 117 ALA A O 1
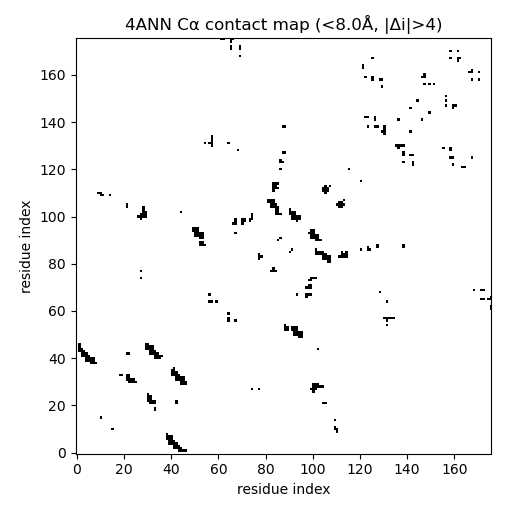ATOM 900 N N . PRO A 1 107 ? 9.806 16.330 11.982 1.00 6.37 118 PRO A N 1
ATOM 901 C CA . PRO A 1 107 ? 10.944 16.970 11.259 1.00 6.36 118 PRO A CA 1
ATOM 902 C C . PRO A 1 107 ? 11.566 18.125 12.004 1.00 6.42 118 PRO A C 1
ATOM 903 O O . PRO A 1 107 ? 12.800 18.230 12.060 1.00 8.06 118 PRO A O 1
ATOM 907 N N A ASP A 1 108 ? 10.750 18.996 12.574 0.80 7.03 119 ASP A N 1
ATOM 908 N N B ASP A 1 108 ? 10.797 19.029 12.601 0.20 7.29 119 ASP A N 1
ATOM 909 C CA A ASP A 1 108 ? 11.278 20.191 13.240 0.80 8.24 119 ASP A CA 1
ATOM 910 C CA B ASP A 1 108 ? 11.357 20.191 13.278 0.20 8.21 119 ASP A CA 1
ATOM 911 C C A ASP A 1 108 ? 11.774 19.907 14.644 0.80 7.56 119 ASP A C 1
ATOM 912 C C B ASP A 1 108 ? 12.003 19.858 14.619 0.20 8.33 119 ASP A C 1
ATOM 913 O O A ASP A 1 108 ? 12.239 20.816 15.347 0.80 9.92 119 ASP A O 1
ATOM 914 O O B ASP A 1 108 ? 12.718 20.666 15.212 0.20 8.26 119 ASP A O 1
ATOM 923 N N . GLU A 1 109 ? 11.686 18.670 15.104 1.00 6.57 120 GLU A N 1
ATOM 924 C CA . GLU A 1 109 ? 12.086 18.188 16.389 1.00 6.60 120 GLU A CA 1
ATOM 925 C C . GLU A 1 109 ? 13.309 17.270 16.325 1.00 6.61 120 GLU A C 1
ATOM 926 O O . GLU A 1 109 ? 13.772 16.841 17.394 1.00 7.65 120 GLU A O 1
ATOM 932 N N . LEU A 1 110 ? 13.770 16.940 15.153 1.00 6.53 121 LEU A N 1
ATOM 933 C CA . LEU A 1 110 ? 14.751 15.910 14.953 1.00 6.44 121 LEU A CA 1
ATOM 934 C C . LEU A 1 110 ? 15.986 16.484 14.248 1.00 5.99 121 LEU A C 1
ATOM 935 O O . LEU A 1 110 ? 15.898 17.088 13.180 1.00 6.54 121 LEU A O 1
ATOM 940 N N . PHE A 1 111 ? 17.122 16.210 14.857 1.00 6.07 122 PHE A N 1
ATOM 941 C CA . PHE A 1 111 ? 18.434 16.586 14.371 1.00 6.19 122 PHE A CA 1
ATOM 942 C C . PHE A 1 111 ? 19.358 15.375 14.449 1.00 6.12 122 PHE A C 1
ATOM 943 O O . PHE A 1 111 ? 19.023 14.381 15.103 1.00 7.00 122 PHE A O 1
ATOM 951 N N . PHE A 1 112 ? 20.501 15.467 13.786 1.00 6.44 123 PHE A N 1
ATOM 952 C CA . PHE A 1 112 ? 21.504 14.413 13.810 1.00 6.78 123 PHE A CA 1
ATOM 953 C C . PHE A 1 112 ? 22.850 14.952 14.182 1.00 6.96 123 PHE A C 1
ATOM 954 O O . PHE A 1 112 ? 23.239 16.057 13.776 1.00 8.00 123 PHE A O 1
ATOM 962 N N . THR A 1 113 ? 23.580 14.143 14.956 1.00 7.36 124 THR A N 1
ATOM 963 C CA . THR A 1 113 ? 24.981 14.473 15.229 1.00 7.83 124 THR A CA 1
ATOM 964 C C . THR A 1 113 ? 25.834 14.219 14.005 1.00 7.43 124 THR A C 1
ATOM 965 O O . THR A 1 113 ? 25.384 13.676 12.982 1.00 7.39 124 THR A O 1
ATOM 969 N N A ARG A 1 114 ? 27.125 14.540 14.076 0.30 8.34 125 ARG A N 1
ATOM 970 N N B ARG A 1 114 ? 27.125 14.574 14.073 0.70 8.29 125 ARG A N 1
ATOM 971 C CA A ARG A 1 114 ? 28.038 14.303 12.965 0.30 8.98 125 ARG A CA 1
ATOM 972 C CA B ARG A 1 114 ? 28.052 14.318 12.990 0.70 8.74 125 ARG A CA 1
ATOM 973 C C A ARG A 1 114 ? 28.159 12.813 12.650 0.30 8.33 125 ARG A C 1
ATOM 974 C C B ARG A 1 114 ? 28.216 12.828 12.694 0.70 8.03 125 ARG A C 1
ATOM 975 O O A ARG A 1 114 ? 28.462 12.435 11.513 0.30 8.48 125 ARG A O 1
ATOM 976 O O B ARG A 1 114 ? 28.627 12.481 11.576 0.70 8.68 125 ARG A O 1
ATOM 991 N N . ASP A 1 115 ? 27.918 11.964 13.637 1.00 8.25 126 ASP A N 1
ATOM 992 C CA . ASP A 1 115 ? 27.884 10.518 13.436 1.00 8.56 126 ASP A CA 1
ATOM 993 C C . ASP A 1 115 ? 26.572 9.978 12.909 1.00 8.17 126 ASP A C 1
ATOM 994 O O . ASP A 1 115 ? 26.470 8.772 12.681 1.00 9.65 126 ASP A O 1
ATOM 999 N N . GLY A 1 116 ? 25.569 10.847 12.719 1.00 7.46 127 GLY A N 1
ATOM 1000 C CA . GLY A 1 116 ? 24.277 10.358 12.243 1.00 7.39 127 GLY A CA 1
ATOM 1001 C C . GLY A 1 116 ? 23.376 9.786 13.303 1.00 6.66 127 GLY A C 1
ATOM 1002 O O . GLY A 1 116 ? 22.451 9.029 12.997 1.00 7.22 127 GLY A O 1
ATOM 1003 N N . LEU A 1 117 ? 23.611 10.138 14.552 1.00 6.91 128 LEU A N 1
ATOM 1004 C CA . LEU A 1 117 ? 22.738 9.710 15.657 1.00 7.01 128 LEU A CA 1
ATOM 1005 C C . LEU A 1 117 ? 21.718 10.795 15.930 1.00 6.51 128 LEU A C 1
ATOM 1006 O O . LEU A 1 117 ? 21.980 11.974 15.831 1.00 7.40 128 LEU A O 1
ATOM 1011 N N . PRO A 1 118 ? 20.454 10.370 16.260 1.00 6.62 129 PRO A N 1
ATOM 1012 C CA . PRO A 1 118 ? 19.348 11.323 16.392 1.00 6.83 129 PRO A CA 1
ATOM 1013 C C . PRO A 1 118 ? 19.382 12.027 17.742 1.00 7.03 129 PRO A C 1
ATOM 1014 O O . PRO A 1 118 ? 19.709 11.474 18.790 1.00 8.83 129 PRO A O 1
ATOM 1018 N N A ILE A 1 119 ? 18.918 13.267 17.662 0.50 7.00 130 ILE A N 1
ATOM 1019 N N B ILE A 1 119 ? 18.986 13.297 17.750 0.50 6.98 130 ILE A N 1
ATOM 1020 C CA A ILE A 1 119 ? 18.835 14.209 18.766 0.50 7.67 130 ILE A CA 1
ATOM 1021 C CA B ILE A 1 119 ? 18.772 14.025 19.003 0.50 7.04 130 ILE A CA 1
ATOM 1022 C C A ILE A 1 119 ? 17.504 14.946 18.697 0.50 7.46 130 ILE A C 1
ATOM 1023 C C B ILE A 1 119 ? 17.528 14.884 18.741 0.50 7.27 130 ILE A C 1
ATOM 1024 O O A ILE A 1 119 ? 17.111 15.458 17.629 0.50 8.14 130 ILE A O 1
ATOM 1025 O O B ILE A 1 119 ? 17.282 15.367 17.628 0.50 8.62 130 ILE A O 1
ATOM 1034 N N . ALA A 1 120 ? 16.768 15.013 19.822 1.00 7.43 131 ALA A N 1
ATOM 1035 C CA . ALA A 1 120 ? 15.479 15.703 19.804 1.00 7.23 131 ALA A CA 1
ATOM 1036 C C . ALA A 1 120 ? 15.615 17.085 20.395 1.00 6.90 131 ALA A C 1
ATOM 1037 O O . ALA A 1 120 ? 16.570 17.415 21.117 1.00 8.55 131 ALA A O 1
ATOM 1039 N N . LYS A 1 121 ? 14.648 17.933 20.146 1.00 7.95 132 LYS A N 1
ATOM 1040 C CA . LYS A 1 121 ? 14.645 19.324 20.610 1.00 7.79 132 LYS A CA 1
ATOM 1041 C C . LYS A 1 121 ? 13.817 19.527 21.879 1.00 7.37 132 LYS A C 1
ATOM 1042 O O . LYS A 1 121 ? 14.347 19.648 22.981 1.00 8.52 132 LYS A O 1
ATOM 1048 N N . THR A 1 122 ? 12.498 19.557 21.769 1.00 7.44 133 THR A N 1
ATOM 1049 C CA . THR A 1 122 ? 11.632 19.779 22.907 1.00 8.01 133 THR A CA 1
ATOM 1050 C C . THR A 1 122 ? 11.721 18.622 23.900 1.00 8.03 133 THR A C 1
ATOM 1051 O O . THR A 1 122 ? 11.673 17.459 23.483 1.00 9.34 133 THR A O 1
ATOM 1055 N N . ARG A 1 123 ? 11.810 18.921 25.178 1.00 7.92 134 ARG A N 1
ATOM 1056 C CA . ARG A 1 123 ? 11.818 17.890 26.201 1.00 9.16 134 ARG A CA 1
ATOM 1057 C C . ARG A 1 123 ? 10.658 18.076 27.188 1.00 9.70 134 ARG A C 1
ATOM 1058 O O . ARG A 1 123 ? 10.471 19.167 27.683 1.00 11.97 134 ARG A O 1
ATOM 1066 N N . GLY A 1 124 ? 9.936 17.014 27.446 1.00 10.40 135 GLY A N 1
ATOM 1067 C CA . GLY A 1 124 ? 9.094 16.989 28.638 1.00 11.36 135 GLY A CA 1
ATOM 1068 C C . GLY A 1 124 ? 9.737 16.201 29.730 1.00 10.65 135 GLY A C 1
ATOM 1069 O O . GLY A 1 124 ? 10.851 15.648 29.589 1.00 11.11 135 GLY A O 1
ATOM 1070 N N . LEU A 1 125 ? 9.033 16.125 30.866 1.00 11.30 136 LEU A N 1
ATOM 1071 C CA . LEU A 1 125 ? 9.457 15.362 32.018 1.00 13.58 136 LEU A CA 1
ATOM 1072 C C . LEU A 1 125 ? 8.284 14.576 32.516 1.00 14.95 136 LEU A C 1
ATOM 1073 O O . LEU A 1 125 ? 7.251 15.193 32.772 1.00 16.29 136 LEU A O 1
ATOM 1078 N N A GLN A 1 126 ? 8.442 13.257 32.600 0.33 17.66 137 GLN A N 1
ATOM 1079 N N B GLN A 1 126 ? 8.503 13.279 32.661 0.67 17.27 137 GLN A N 1
ATOM 1080 C CA A GLN A 1 126 ? 7.284 12.403 32.874 0.33 20.53 137 GLN A CA 1
ATOM 1081 C CA B GLN A 1 126 ? 7.404 12.413 33.068 0.67 20.31 137 GLN A CA 1
ATOM 1082 C C A GLN A 1 126 ? 6.714 12.749 34.243 0.33 22.10 137 GLN A C 1
ATOM 1083 C C B GLN A 1 126 ? 6.745 12.916 34.320 0.67 21.87 137 GLN A C 1
ATOM 1084 O O A GLN A 1 126 ? 7.436 12.781 35.234 0.33 22.45 137 GLN A O 1
ATOM 1085 O O B GLN A 1 126 ? 7.420 13.234 35.292 0.67 22.95 137 GLN A O 1
ATOM 1096 N N . ASN A 1 127 ? 5.417 13.019 34.261 1.00 24.58 138 ASN A N 1
ATOM 1097 C CA . ASN A 1 127 ? 4.625 13.297 35.445 1.00 25.66 138 ASN A CA 1
ATOM 1098 C C . ASN A 1 127 ? 4.858 14.733 35.894 1.00 23.98 138 ASN A C 1
ATOM 1099 O O . ASN A 1 127 ? 4.329 15.040 36.960 1.00 29.31 138 ASN A O 1
ATOM 1104 N N . VAL A 1 128 ? 5.544 15.539 35.090 1.00 21.18 139 VAL A N 1
ATOM 1105 C CA . VAL A 1 128 ? 5.913 16.881 35.518 1.00 18.95 139 VAL A CA 1
ATOM 1106 C C . VAL A 1 128 ? 5.544 17.987 34.545 1.00 17.18 139 VAL A C 1
ATOM 1107 O O . VAL A 1 128 ? 4.972 18.976 34.945 1.00 16.54 139 VAL A O 1
ATOM 1111 N N . VAL A 1 129 ? 5.962 17.813 33.268 1.00 14.75 140 VAL A N 1
ATOM 1112 C CA . VAL A 1 129 ? 5.616 18.800 32.262 1.00 12.41 140 VAL A CA 1
ATOM 1113 C C . VAL A 1 129 ? 5.515 18.116 30.907 1.00 11.81 140 VAL A C 1
ATOM 1114 O O . VAL A 1 129 ? 6.274 17.155 30.615 1.00 12.28 140 VAL A O 1
ATOM 1118 N N . ASP A 1 130 ? 4.618 18.587 30.079 1.00 13.97 141 ASP A N 1
ATOM 1119 C CA . ASP A 1 130 ? 4.411 18.129 28.717 1.00 15.16 141 ASP A CA 1
ATOM 1120 C C . ASP A 1 130 ? 5.646 18.393 27.887 1.00 13.07 141 ASP A C 1
ATOM 1121 O O . ASP A 1 130 ? 6.511 19.224 28.280 1.00 11.91 141 ASP A O 1
ATOM 1126 N N . PRO A 1 131 ? 5.864 17.709 26.737 1.00 13.11 142 PRO A N 1
ATOM 1127 C CA . PRO A 1 131 ? 4.938 16.782 26.105 1.00 15.47 142 PRO A CA 1
ATOM 1128 C C . PRO A 1 131 ? 4.786 15.457 26.860 1.00 15.26 142 PRO A C 1
ATOM 1129 O O . PRO A 1 131 ? 5.683 14.960 27.527 1.00 14.34 142 PRO A O 1
ATOM 1133 N N . LEU A 1 132 ? 3.563 14.955 26.683 1.00 18.73 143 LEU A N 1
ATOM 1134 C CA . LEU A 1 132 ? 3.313 13.617 27.060 1.00 19.13 143 LEU A CA 1
ATOM 1135 C C . LEU A 1 132 ? 3.924 12.643 26.058 1.00 19.39 143 LEU A C 1
ATOM 1136 O O . LEU A 1 132 ? 3.971 12.950 24.860 1.00 21.21 143 LEU A O 1
ATOM 1141 N N . PRO A 1 133 ? 4.282 11.490 26.553 1.00 19.50 144 PRO A N 1
ATOM 1142 C CA . PRO A 1 133 ? 4.769 10.488 25.522 1.00 20.62 144 PRO A CA 1
ATOM 1143 C C . PRO A 1 133 ? 3.618 10.017 24.682 1.00 18.12 144 PRO A C 1
ATOM 1144 O O . PRO A 1 133 ? 2.423 10.126 25.010 1.00 24.08 144 PRO A O 1
ATOM 1148 N N A VAL A 1 134 ? 3.919 9.522 23.490 0.67 18.11 145 VAL A N 1
ATOM 1149 N N B VAL A 1 134 ? 3.833 9.557 23.451 0.33 17.87 145 VAL A N 1
ATOM 1150 C CA A VAL A 1 134 ? 3.009 9.012 22.465 0.67 16.46 145 VAL A CA 1
ATOM 1151 C CA B VAL A 1 134 ? 2.637 9.038 22.766 0.33 17.30 145 VAL A CA 1
ATOM 1152 C C A VAL A 1 134 ? 2.997 7.482 22.488 0.67 14.99 145 VAL A C 1
ATOM 1153 C C B VAL A 1 134 ? 2.838 7.522 22.710 0.33 16.55 145 VAL A C 1
ATOM 1154 O O A VAL A 1 134 ? 4.008 6.846 22.840 0.67 20.51 145 VAL A O 1
ATOM 1155 O O B VAL A 1 134 ? 3.847 6.997 23.193 0.33 15.27 145 VAL A O 1
ATOM 1162 N N . SER A 1 135 ? 1.844 6.867 22.129 1.00 17.02 146 SER A N 1
ATOM 1163 C CA . SER A 1 135 ? 1.751 5.444 22.060 1.00 15.26 146 SER A CA 1
ATOM 1164 C C . SER A 1 135 ? 2.832 4.939 21.101 1.00 15.30 146 SER A C 1
ATOM 1165 O O . SER A 1 135 ? 3.392 5.583 20.220 1.00 14.73 146 SER A O 1
ATOM 1168 N N A GLU A 1 136 ? 3.141 3.637 21.301 0.33 14.68 147 GLU A N 1
ATOM 1169 N N B GLU A 1 136 ? 3.162 3.660 21.358 0.67 15.09 147 GLU A N 1
ATOM 1170 C CA A GLU A 1 136 ? 4.030 2.957 20.366 0.33 13.73 147 GLU A CA 1
ATOM 1171 C CA B GLU A 1 136 ? 4.000 2.957 20.384 0.67 13.73 147 GLU A CA 1
ATOM 1172 C C A GLU A 1 136 ? 3.443 2.999 18.957 0.33 11.90 147 GLU A C 1
ATOM 1173 C C B GLU A 1 136 ? 3.430 3.062 18.985 0.67 11.29 147 GLU A C 1
ATOM 1174 O O A GLU A 1 136 ? 4.215 3.069 17.984 0.33 13.10 147 GLU A O 1
ATOM 1175 O O B GLU A 1 136 ? 4.177 3.227 17.993 0.67 10.65 147 GLU A O 1
ATOM 1186 N N . ALA A 1 137 ? 2.125 2.944 18.810 1.00 12.85 148 ALA A N 1
ATOM 1187 C CA . ALA A 1 137 ? 1.507 3.015 17.486 1.00 12.17 148 ALA A CA 1
ATOM 1188 C C . ALA A 1 137 ? 1.747 4.388 16.869 1.00 10.90 148 ALA A C 1
ATOM 1189 O O . ALA A 1 137 ? 2.026 4.501 15.699 1.00 11.89 148 ALA A O 1
ATOM 1191 N N A GLU A 1 138 ? 1.654 5.470 17.644 0.57 11.76 149 GLU A N 1
ATOM 1192 N N B GLU A 1 138 ? 1.652 5.468 17.651 0.33 11.69 149 GLU A N 1
ATOM 1193 N N C GLU A 1 138 ? 1.621 5.430 17.691 0.10 11.93 149 GLU A N 1
ATOM 1194 C CA A GLU A 1 138 ? 1.851 6.787 17.057 0.57 11.71 149 GLU A CA 1
ATOM 1195 C CA B GLU A 1 138 ? 1.894 6.782 17.080 0.33 11.56 149 GLU A CA 1
ATOM 1196 C CA C GLU A 1 138 ? 1.867 6.796 17.249 0.10 11.80 149 GLU A CA 1
ATOM 1197 C C A GLU A 1 138 ? 3.317 7.085 16.806 0.57 10.37 149 GLU A C 1
ATOM 1198 C C B GLU A 1 138 ? 3.354 6.996 16.712 0.33 10.61 149 GLU A C 1
ATOM 1199 C C C GLU A 1 138 ? 3.301 6.932 16.740 0.10 11.11 149 GLU A C 1
ATOM 1200 O O A GLU A 1 138 ? 3.674 7.811 15.865 0.57 11.98 149 GLU A O 1
ATOM 1201 O O B GLU A 1 138 ? 3.676 7.572 15.670 0.33 8.90 149 GLU A O 1
ATOM 1202 O O C GLU A 1 138 ? 3.506 7.389 15.617 0.10 7.25 149 GLU A O 1
ATOM 1218 N N . PHE A 1 139 ? 4.252 6.525 17.573 1.00 9.87 150 PHE A N 1
ATOM 1219 C CA . PHE A 1 139 ? 5.675 6.591 17.259 1.00 9.60 150 PHE A CA 1
ATOM 1220 C C . PHE A 1 139 ? 5.940 5.906 15.905 1.00 8.67 150 PHE A C 1
ATOM 1221 O O . PHE A 1 139 ? 6.668 6.428 15.035 1.00 8.57 150 PHE A O 1
ATOM 1229 N N . LEU A 1 140 ? 5.336 4.757 15.683 1.00 8.45 151 LEU A N 1
ATOM 1230 C CA . LEU A 1 140 ? 5.511 4.046 14.414 1.00 8.02 151 LEU A CA 1
ATOM 1231 C C . LEU A 1 140 ? 4.953 4.846 13.263 1.00 8.13 151 LEU A C 1
ATOM 1232 O O . LEU A 1 140 ? 5.610 4.911 12.212 1.00 8.01 151 LEU A O 1
ATOM 1237 N N . THR A 1 141 ? 3.763 5.430 13.389 1.00 8.20 152 THR A N 1
ATOM 1238 C CA . THR A 1 141 ? 3.222 6.226 12.294 1.00 8.55 152 THR A CA 1
ATOM 1239 C C . THR A 1 141 ? 4.161 7.382 11.965 1.00 6.86 152 THR A C 1
ATOM 1240 O O . THR A 1 141 ? 4.401 7.699 10.798 1.00 7.24 152 THR A O 1
ATOM 1244 N N . ARG A 1 142 ? 4.638 8.073 13.000 1.00 7.06 153 ARG A N 1
ATOM 1245 C CA . ARG A 1 142 ? 5.553 9.207 12.780 1.00 6.46 153 ARG A CA 1
ATOM 1246 C C . ARG A 1 142 ? 6.862 8.754 12.134 1.00 6.41 153 ARG A C 1
ATOM 1247 O O . ARG A 1 142 ? 7.397 9.432 11.232 1.00 6.65 153 ARG A O 1
ATOM 1255 N N . TYR A 1 143 ? 7.409 7.617 12.553 1.00 6.24 154 TYR A N 1
ATOM 1256 C CA . TYR A 1 143 ? 8.632 7.089 11.940 1.00 6.13 154 TYR A CA 1
ATOM 1257 C C . TYR A 1 143 ? 8.407 6.777 10.464 1.00 5.81 154 TYR A C 1
ATOM 1258 O O . TYR A 1 143 ? 9.213 7.131 9.602 1.00 5.91 154 TYR A O 1
ATOM 1267 N N . LYS A 1 144 ? 7.281 6.137 10.144 1.00 6.02 155 LYS A N 1
ATOM 1268 C CA . LYS A 1 144 ? 6.929 5.870 8.779 1.00 6.26 155 LYS A CA 1
ATOM 1269 C C . LYS A 1 144 ? 6.867 7.143 7.954 1.00 6.00 155 LYS A C 1
ATOM 1270 O O . LYS A 1 144 ? 7.346 7.203 6.816 1.00 5.99 155 LYS A O 1
ATOM 1276 N N . ALA A 1 145 ? 6.231 8.171 8.519 1.00 5.81 156 ALA A N 1
ATOM 1277 C CA . ALA A 1 145 ? 6.111 9.436 7.826 1.00 5.99 156 ALA A CA 1
ATOM 1278 C C . ALA A 1 145 ? 7.483 10.060 7.561 1.00 5.47 156 ALA A C 1
ATOM 1279 O O . ALA A 1 145 ? 7.717 10.608 6.471 1.00 6.11 156 ALA A O 1
ATOM 1281 N N . LEU A 1 146 ? 8.393 9.979 8.506 1.00 5.61 157 LEU A N 1
ATOM 1282 C CA . LEU A 1 146 ? 9.753 10.452 8.282 1.00 5.46 157 LEU A CA 1
ATOM 1283 C C . LEU A 1 146 ? 10.438 9.703 7.141 1.00 5.61 157 LEU A C 1
ATOM 1284 O O . LEU A 1 146 ? 11.124 10.286 6.306 1.00 6.14 157 LEU A O 1
ATOM 1289 N N . VAL A 1 147 ? 10.283 8.368 7.096 1.00 5.67 158 VAL A N 1
ATOM 1290 C CA . VAL A 1 147 ? 10.876 7.587 6.024 1.00 5.76 158 VAL A CA 1
ATOM 1291 C C . VAL A 1 147 ? 10.334 8.052 4.667 1.00 5.86 158 VAL A C 1
ATOM 1292 O O . VAL A 1 147 ? 11.065 8.256 3.699 1.00 6.41 158 VAL A O 1
ATOM 1296 N N . ILE A 1 148 ? 8.998 8.190 4.577 1.00 6.01 159 ILE A N 1
ATOM 1297 C CA . ILE A 1 148 ? 8.373 8.610 3.330 1.00 5.83 159 ILE A CA 1
ATOM 1298 C C . ILE A 1 148 ? 8.887 9.963 2.914 1.00 5.63 159 ILE A C 1
ATOM 1299 O O . ILE A 1 148 ? 9.230 10.200 1.748 1.00 6.32 159 ILE A O 1
ATOM 1304 N N . CYS A 1 149 ? 8.938 10.911 3.857 1.00 5.54 160 CYS A N 1
ATOM 1305 C CA . CYS A 1 149 ? 9.431 12.255 3.549 1.00 5.77 160 CYS A CA 1
ATOM 1306 C C . CYS A 1 149 ? 10.869 12.259 3.105 1.00 5.94 160 CYS A C 1
ATOM 1307 O O . CYS A 1 149 ? 11.263 13.006 2.210 1.00 6.66 160 CYS A O 1
ATOM 1310 N N . ALA A 1 150 ? 11.709 11.412 3.721 1.00 5.93 161 ALA A N 1
ATOM 1311 C CA . ALA A 1 150 ? 13.120 11.358 3.354 1.00 6.39 161 ALA A CA 1
ATOM 1312 C C . ALA A 1 150 ? 13.277 10.913 1.896 1.00 6.17 161 ALA A C 1
ATOM 1313 O O . ALA A 1 150 ? 14.261 11.339 1.268 1.00 7.43 161 ALA A O 1
ATOM 1315 N N . PHE A 1 151 ? 12.395 10.070 1.407 1.00 6.25 162 PHE A N 1
ATOM 1316 C CA . PHE A 1 151 ? 12.450 9.526 0.048 1.00 6.76 162 PHE A CA 1
ATOM 1317 C C . PHE A 1 151 ? 11.663 10.345 -0.967 1.00 7.06 162 PHE A C 1
ATOM 1318 O O . PHE A 1 151 ? 11.793 10.091 -2.161 1.00 9.76 162 PHE A O 1
ATOM 1326 N N . ASN A 1 152 ? 10.910 11.359 -0.549 1.00 6.83 163 ASN A N 1
ATOM 1327 C CA . ASN A 1 152 ? 10.189 12.200 -1.510 1.00 7.41 163 ASN A CA 1
ATOM 1328 C C . ASN A 1 152 ? 10.033 13.565 -0.862 1.00 6.44 163 ASN A C 1
ATOM 1329 O O . ASN A 1 152 ? 9.170 13.761 0.009 1.00 6.55 163 ASN A O 1
ATOM 1334 N N A GLU A 1 153 ? 10.841 14.526 -1.310 0.67 7.19 164 GLU A N 1
ATOM 1335 N N B GLU A 1 153 ? 10.831 14.526 -1.311 0.33 7.16 164 GLU A N 1
ATOM 1336 C CA A GLU A 1 153 ? 10.863 15.838 -0.706 0.67 7.54 164 GLU A CA 1
ATOM 1337 C CA B GLU A 1 153 ? 10.896 15.886 -0.838 0.33 7.47 164 GLU A CA 1
ATOM 1338 C C A GLU A 1 153 ? 9.556 16.622 -0.867 0.67 6.53 164 GLU A C 1
ATOM 1339 C C B GLU A 1 153 ? 9.616 16.696 -1.006 0.33 7.08 164 GLU A C 1
ATOM 1340 O O A GLU A 1 153 ? 9.363 17.582 -0.171 0.67 7.30 164 GLU A O 1
ATOM 1341 O O B GLU A 1 153 ? 9.518 17.798 -0.500 0.33 8.94 164 GLU A O 1
ATOM 1352 N N A LYS A 1 154 ? 8.703 16.189 -1.788 0.60 6.55 165 LYS A N 1
ATOM 1353 N N B LYS A 1 154 ? 8.640 16.171 -1.740 0.40 6.74 165 LYS A N 1
ATOM 1354 C CA A LYS A 1 154 ? 7.403 16.827 -1.993 0.60 6.78 165 LYS A CA 1
ATOM 1355 C CA B LYS A 1 154 ? 7.388 16.917 -1.880 0.40 7.23 165 LYS A CA 1
ATOM 1356 C C A LYS A 1 154 ? 6.401 16.512 -0.885 0.60 6.87 165 LYS A C 1
ATOM 1357 C C B LYS A 1 154 ? 6.386 16.570 -0.785 0.40 6.21 165 LYS A C 1
ATOM 1358 O O A LYS A 1 154 ? 5.396 17.208 -0.761 0.60 7.43 165 LYS A O 1
ATOM 1359 O O B LYS A 1 154 ? 5.406 17.279 -0.580 0.40 7.24 165 LYS A O 1
ATOM 1370 N N . GLN A 1 155 ? 6.594 15.423 -0.115 1.00 6.24 166 GLN A N 1
ATOM 1371 C CA . GLN A 1 155 ? 5.619 14.972 0.850 1.00 6.20 166 GLN A CA 1
ATOM 1372 C C . GLN A 1 155 ? 5.624 15.832 2.119 1.00 5.92 166 GLN A C 1
ATOM 1373 O O . GLN A 1 155 ? 6.675 16.260 2.584 1.00 7.20 166 GLN A O 1
ATOM 1379 N N A SER A 1 156 ? 4.448 15.995 2.700 0.90 6.59 167 SER A N 1
ATOM 1380 N N B SER A 1 156 ? 4.444 16.027 2.695 0.10 6.47 167 SER A N 1
ATOM 1381 C CA A SER A 1 156 ? 4.222 16.637 3.954 0.90 6.35 167 SER A CA 1
ATOM 1382 C CA B SER A 1 156 ? 4.393 16.697 3.983 0.10 6.70 167 SER A CA 1
ATOM 1383 C C A SER A 1 156 ? 4.102 15.645 5.101 0.90 5.93 167 SER A C 1
ATOM 1384 C C B SER A 1 156 ? 4.129 15.703 5.110 0.10 6.01 167 SER A C 1
ATOM 1385 O O A SER A 1 156 ? 3.199 14.819 5.140 0.90 6.53 167 SER A O 1
ATOM 1386 O O B SER A 1 156 ? 3.160 14.950 5.096 0.10 6.83 167 SER A O 1
ATOM 1391 N N . PHE A 1 157 ? 5.027 15.750 6.083 1.00 5.80 168 PHE A N 1
ATOM 1392 C CA . PHE A 1 157 ? 4.945 14.945 7.287 1.00 5.76 168 PHE A CA 1
ATOM 1393 C C . PHE A 1 157 ? 3.595 15.093 7.963 1.00 5.68 168 PHE A C 1
ATOM 1394 O O . PHE A 1 157 ? 2.960 14.128 8.351 1.00 6.14 168 PHE A O 1
ATOM 1402 N N A ASP A 1 158 ? 3.180 16.345 8.160 0.50 6.60 169 ASP A N 1
ATOM 1403 N N B ASP A 1 158 ? 3.150 16.339 8.157 0.50 6.72 169 ASP A N 1
ATOM 1404 C CA A ASP A 1 158 ? 1.910 16.603 8.821 0.50 7.27 169 ASP A CA 1
ATOM 1405 C CA B ASP A 1 158 ? 1.897 16.573 8.857 0.50 7.41 169 ASP A CA 1
ATOM 1406 C C A ASP A 1 158 ? 0.772 15.912 8.105 0.50 6.99 169 ASP A C 1
ATOM 1407 C C B ASP A 1 158 ? 0.712 15.995 8.112 0.50 7.18 169 ASP A C 1
ATOM 1408 O O A ASP A 1 158 ? -0.103 15.271 8.725 0.50 6.13 169 ASP A O 1
ATOM 1409 O O B ASP A 1 158 ? -0.248 15.511 8.753 0.50 9.80 169 ASP A O 1
ATOM 1418 N N . ALA A 1 159 ? 0.721 16.048 6.773 1.00 7.13 170 ALA A N 1
ATOM 1419 C CA . ALA A 1 159 ? -0.372 15.430 6.025 1.00 7.45 170 ALA A CA 1
ATOM 1420 C C . ALA A 1 159 ? -0.389 13.942 6.222 1.00 6.72 170 ALA A C 1
ATOM 1421 O O . ALA A 1 159 ? -1.432 13.296 6.357 1.00 8.24 170 ALA A O 1
ATOM 1423 N N . LEU A 1 160 ? 0.796 13.304 6.249 1.00 6.92 171 LEU A N 1
ATOM 1424 C CA . LEU A 1 160 ? 0.880 11.866 6.436 1.00 6.52 171 LEU A CA 1
ATOM 1425 C C . LEU A 1 160 ? 0.426 11.446 7.823 1.00 6.49 171 LEU A C 1
ATOM 1426 O O . LEU A 1 160 ? -0.312 10.459 7.955 1.00 8.51 171 LEU A O 1
ATOM 1431 N N A VAL A 1 161 ? 0.823 12.168 8.841 0.67 6.36 172 VAL A N 1
ATOM 1432 N N B VAL A 1 161 ? 0.830 12.152 8.872 0.33 6.67 172 VAL A N 1
ATOM 1433 C CA A VAL A 1 161 ? 0.482 11.831 10.222 0.67 7.05 172 VAL A CA 1
ATOM 1434 C CA B VAL A 1 161 ? 0.444 11.706 10.215 0.33 6.98 172 VAL A CA 1
ATOM 1435 C C A VAL A 1 161 ? -1.015 12.052 10.492 0.67 7.43 172 VAL A C 1
ATOM 1436 C C B VAL A 1 161 ? -0.978 12.142 10.572 0.33 7.43 172 VAL A C 1
ATOM 1437 O O A VAL A 1 161 ? -1.586 11.302 11.306 0.67 9.32 172 VAL A O 1
ATOM 1438 O O B VAL A 1 161 ? -1.491 11.652 11.590 0.33 7.52 172 VAL A O 1
ATOM 1445 N N A GLU A 1 162 ? -1.613 13.049 9.856 0.50 7.84 173 GLU A N 1
ATOM 1446 N N B GLU A 1 162 ? -1.621 13.021 9.805 0.50 7.84 173 GLU A N 1
ATOM 1447 C CA A GLU A 1 162 ? -2.996 13.485 10.003 0.50 8.81 173 GLU A CA 1
ATOM 1448 C CA B GLU A 1 162 ? -3.005 13.406 10.096 0.50 8.50 173 GLU A CA 1
ATOM 1449 C C A GLU A 1 162 ? -3.978 12.733 9.112 0.50 8.57 173 GLU A C 1
ATOM 1450 C C B GLU A 1 162 ? -3.996 12.728 9.151 0.50 8.29 173 GLU A C 1
ATOM 1451 O O A GLU A 1 162 ? -5.175 12.894 9.329 0.50 10.10 173 GLU A O 1
ATOM 1452 O O B GLU A 1 162 ? -5.184 12.918 9.376 0.50 10.66 173 GLU A O 1
ATOM 1463 N N . GLY A 1 163 ? -3.537 11.978 8.155 1.00 8.70 174 GLY A N 1
ATOM 1464 C CA . GLY A 1 163 ? -4.411 11.354 7.198 1.00 10.56 174 GLY A CA 1
ATOM 1465 C C . GLY A 1 163 ? -4.809 9.954 7.599 1.00 8.66 174 GLY A C 1
ATOM 1466 O O . GLY A 1 163 ? -4.424 9.415 8.662 1.00 8.74 174 GLY A O 1
ATOM 1467 N N . ASN A 1 164 ? -5.610 9.333 6.759 1.00 8.52 175 ASN A N 1
ATOM 1468 C CA . ASN A 1 164 ? -5.934 7.901 6.849 1.00 8.56 175 ASN A CA 1
ATOM 1469 C C . ASN A 1 164 ? -4.815 7.225 6.115 1.00 7.77 175 ASN A C 1
ATOM 1470 O O . ASN A 1 164 ? -4.816 7.138 4.878 1.00 8.89 175 ASN A O 1
ATOM 1475 N N . LEU A 1 165 ? -3.836 6.736 6.828 1.00 8.36 176 LEU A N 1
ATOM 1476 C CA . LEU A 1 165 ? -2.550 6.356 6.210 1.00 8.95 176 LEU A CA 1
ATOM 1477 C C . LEU A 1 165 ? -2.708 5.250 5.202 1.00 8.41 176 LEU A C 1
ATOM 1478 O O . LEU A 1 165 ? -2.082 5.311 4.125 1.00 9.69 176 LEU A O 1
ATOM 1483 N N . GLU A 1 166 ? -3.555 4.236 5.464 1.00 9.07 177 GLU A N 1
ATOM 1484 C CA . GLU A 1 166 ? -3.667 3.160 4.508 1.00 10.16 177 GLU A CA 1
ATOM 1485 C C . GLU A 1 166 ? -4.389 3.556 3.245 1.00 10.08 177 GLU A C 1
ATOM 1486 O O . GLU A 1 166 ? -4.278 2.834 2.248 1.00 14.02 177 GLU A O 1
ATOM 1492 N N . LEU A 1 167 ? -5.085 4.687 3.212 1.00 9.33 178 LEU A N 1
ATOM 1493 C CA . LEU A 1 167 ? -5.675 5.211 1.993 1.00 9.67 178 LEU A CA 1
ATOM 1494 C C . LEU A 1 167 ? -4.691 6.086 1.213 1.00 10.15 178 LEU A C 1
ATOM 1495 O O . LEU A 1 167 ? -5.065 6.670 0.185 1.00 11.98 178 LEU A O 1
ATOM 1500 N N . HIS A 1 168 ? -3.444 6.205 1.648 1.00 10.85 179 HIS A N 1
ATOM 1501 C CA . HIS A 1 168 ? -2.456 7.008 0.919 1.00 10.29 179 HIS A CA 1
ATOM 1502 C C . HIS A 1 168 ? -2.298 6.514 -0.502 1.00 9.91 179 HIS A C 1
ATOM 1503 O O . HIS A 1 168 ? -2.148 5.325 -0.764 1.00 11.80 179 HIS A O 1
ATOM 1510 N N . LYS A 1 169 ? -2.234 7.480 -1.424 1.00 10.37 180 LYS A N 1
ATOM 1511 C CA . LYS A 1 169 ? -1.898 7.214 -2.835 1.00 9.83 180 LYS A CA 1
ATOM 1512 C C . LYS A 1 169 ? -0.488 7.698 -3.069 1.00 8.71 180 LYS A C 1
ATOM 1513 O O . LYS A 1 169 ? -0.171 8.861 -2.863 1.00 9.17 180 LYS A O 1
ATOM 1519 N N . GLY A 1 170 ? 0.364 6.810 -3.526 1.00 10.22 181 GLY A N 1
ATOM 1520 C CA . GLY A 1 170 ? 1.794 7.085 -3.691 1.00 11.00 181 GLY A CA 1
ATOM 1521 C C . GLY A 1 170 ? 2.483 5.962 -4.412 1.00 11.66 181 GLY A C 1
ATOM 1522 O O . GLY A 1 170 ? 1.934 5.288 -5.292 1.00 16.10 181 GLY A O 1
ATOM 1523 N N . THR A 1 171 ? 3.740 5.748 -4.094 1.00 13.39 182 THR A N 1
ATOM 1524 C CA . THR A 1 171 ? 4.574 4.807 -4.785 1.00 15.90 182 THR A CA 1
ATOM 1525 C C . THR A 1 171 ? 4.486 3.453 -4.097 1.00 15.21 182 THR A C 1
ATOM 1526 O O . THR A 1 171 ? 4.094 3.341 -2.936 1.00 13.79 182 THR A O 1
ATOM 1530 N N . PRO A 1 172 ? 4.912 2.398 -4.783 1.00 18.22 183 PRO A N 1
ATOM 1531 C CA . PRO A 1 172 ? 5.024 1.086 -4.122 1.00 17.34 183 PRO A CA 1
ATOM 1532 C C . PRO A 1 172 ? 5.907 1.102 -2.890 1.00 14.59 183 PRO A C 1
ATOM 1533 O O . PRO A 1 172 ? 5.579 0.437 -1.907 1.00 15.18 183 PRO A O 1
ATOM 1537 N N . PHE A 1 173 ? 7.008 1.832 -2.895 1.00 14.23 184 PHE A N 1
ATOM 1538 C CA . PHE A 1 173 ? 7.847 1.964 -1.706 1.00 13.09 184 PHE A CA 1
ATOM 1539 C C . PHE A 1 173 ? 7.060 2.486 -0.509 1.00 10.59 184 PHE A C 1
ATOM 1540 O O . PHE A 1 173 ? 7.145 1.981 0.589 1.00 10.59 184 PHE A O 1
ATOM 1548 N N . GLU A 1 174 ? 6.240 3.468 -0.705 1.00 10.23 185 GLU A N 1
ATOM 1549 C CA . GLU A 1 174 ? 5.478 4.145 0.306 1.00 8.80 185 GLU A CA 1
ATOM 1550 C C . GLU A 1 174 ? 4.483 3.163 0.845 1.00 8.83 185 GLU A C 1
ATOM 1551 O O . GLU A 1 174 ? 4.273 3.108 2.080 1.00 9.05 185 GLU A O 1
ATOM 1557 N N . THR A 1 175 ? 3.835 2.369 0.007 1.00 9.95 186 THR A N 1
ATOM 1558 C CA . THR A 1 175 ? 2.903 1.338 0.533 1.00 11.37 186 THR A CA 1
ATOM 1559 C C . THR A 1 175 ? 3.613 0.358 1.446 1.00 9.82 186 THR A C 1
ATOM 1560 O O . THR A 1 175 ? 3.075 -0.041 2.464 1.00 11.21 186 THR A O 1
ATOM 1564 N N . LYS A 1 176 ? 4.808 -0.100 1.050 1.00 10.62 187 LYS A N 1
ATOM 1565 C CA . LYS A 1 176 ? 5.531 -1.061 1.868 1.00 11.05 187 LYS A CA 1
ATOM 1566 C C . LYS A 1 176 ? 5.869 -0.466 3.228 1.00 9.92 187 LYS A C 1
ATOM 1567 O O . LYS A 1 176 ? 5.797 -1.131 4.261 1.00 11.88 187 LYS A O 1
ATOM 1573 N N . VAL A 1 177 ? 6.279 0.833 3.251 1.00 8.62 188 VAL A N 1
ATOM 1574 C CA . VAL A 1 177 ? 6.558 1.485 4.514 1.00 8.04 188 VAL A CA 1
ATOM 1575 C C . VAL A 1 177 ? 5.294 1.522 5.368 1.00 7.90 188 VAL A C 1
ATOM 1576 O O . VAL A 1 177 ? 5.308 1.183 6.550 1.00 8.89 188 VAL A O 1
ATOM 1580 N N . ILE A 1 178 ? 4.183 1.937 4.799 1.00 7.81 189 ILE A N 1
ATOM 1581 C CA . ILE A 1 178 ? 2.938 2.093 5.489 1.00 8.49 189 ILE A CA 1
ATOM 1582 C C . ILE A 1 178 ? 2.449 0.788 6.062 1.00 9.26 189 ILE A C 1
ATOM 1583 O O . ILE A 1 178 ? 1.868 0.763 7.171 1.00 10.46 189 ILE A O 1
ATOM 1588 N N A GLU A 1 179 ? 2.659 -0.288 5.335 0.70 10.18 190 GLU A N 1
ATOM 1589 N N B GLU A 1 179 ? 2.633 -0.324 5.368 0.30 10.44 190 GLU A N 1
ATOM 1590 C CA A GLU A 1 179 ? 2.152 -1.587 5.745 0.70 12.44 190 GLU A CA 1
ATOM 1591 C CA B GLU A 1 179 ? 2.081 -1.598 5.845 0.30 12.57 190 GLU A CA 1
ATOM 1592 C C A GLU A 1 179 ? 3.029 -2.262 6.780 0.70 13.33 190 GLU A C 1
ATOM 1593 C C B GLU A 1 179 ? 3.055 -2.344 6.744 0.30 13.22 190 GLU A C 1
ATOM 1594 O O A GLU A 1 179 ? 2.572 -3.275 7.351 0.70 15.55 190 GLU A O 1
ATOM 1595 O O B GLU A 1 179 ? 2.752 -3.449 7.231 0.30 17.03 190 GLU A O 1
ATOM 1606 N N . ALA A 1 180 ? 4.243 -1.818 7.027 1.00 12.25 191 ALA A N 1
ATOM 1607 C CA . ALA A 1 180 ? 5.105 -2.503 8.018 1.00 12.20 191 ALA A CA 1
ATOM 1608 C C . ALA A 1 180 ? 4.398 -2.618 9.319 1.00 12.69 191 ALA A C 1
ATOM 1609 O O . ALA A 1 180 ? 3.902 -1.625 9.877 1.00 13.18 191 ALA A O 1
ATOM 1611 N N . ALA A 1 181 ? 4.262 -3.818 9.859 1.00 13.14 192 ALA A N 1
ATOM 1612 C CA . ALA A 1 181 ? 3.265 -4.011 10.889 1.00 14.53 192 ALA A CA 1
ATOM 1613 C C . ALA A 1 181 ? 3.732 -3.493 12.236 1.00 14.85 192 ALA A C 1
ATOM 1614 O O . ALA A 1 181 ? 2.849 -3.180 13.005 1.00 21.66 192 ALA A O 1
ATOM 161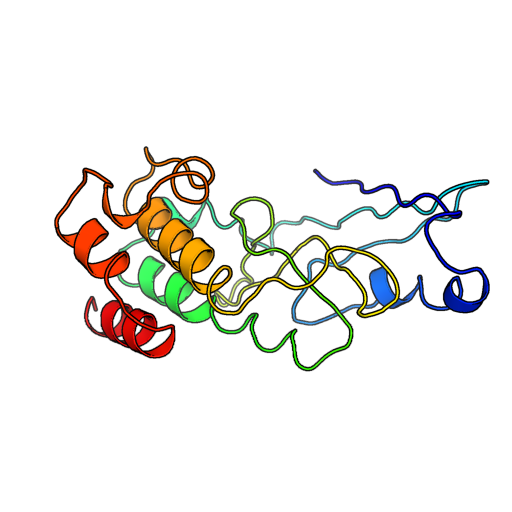6 N N . THR A 1 182 ? 5.036 -3.529 12.442 1.00 13.16 193 THR A N 1
ATOM 1617 C CA . THR A 1 182 ? 5.624 -3.177 13.731 1.00 13.86 193 THR A CA 1
ATOM 1618 C C . THR A 1 182 ? 6.919 -2.404 13.463 1.00 12.67 193 THR A C 1
ATOM 1619 O O . THR A 1 182 ? 7.461 -2.384 12.363 1.00 11.61 193 THR A O 1
ATOM 1623 N N . LEU A 1 183 ? 7.433 -1.807 14.535 1.00 13.87 194 LEU A N 1
ATOM 1624 C CA . LEU A 1 183 ? 8.701 -1.130 14.463 1.00 14.05 194 LEU A CA 1
ATOM 1625 C C . LEU A 1 183 ? 9.815 -2.029 14.010 1.00 13.57 194 LEU A C 1
ATOM 1626 O O . LEU A 1 183 ? 10.630 -1.691 13.131 1.00 13.27 194 LEU A O 1
ATOM 1631 N N . ASP A 1 184 ? 9.896 -3.239 14.573 1.00 13.83 195 ASP A N 1
ATOM 1632 C CA . ASP A 1 184 ? 10.917 -4.165 14.130 1.00 14.57 195 ASP A CA 1
ATOM 1633 C C . ASP A 1 184 ? 10.821 -4.505 12.653 1.00 12.84 195 ASP A C 1
ATOM 1634 O O . ASP A 1 184 ? 11.840 -4.646 11.986 1.00 13.57 195 ASP A O 1
ATOM 1639 N N . LEU A 1 185 ? 9.678 -4.671 12.060 1.00 12.38 196 LEU A N 1
ATOM 1640 C CA . LEU A 1 185 ? 9.446 -4.982 10.669 1.00 12.59 196 LEU A CA 1
ATOM 1641 C C . LEU A 1 185 ? 9.747 -3.737 9.849 1.00 11.10 196 LEU A C 1
ATOM 1642 O O . LEU A 1 185 ? 10.246 -3.912 8.729 1.00 12.40 196 LEU A O 1
ATOM 1647 N N . LEU A 1 186 ? 9.513 -2.532 10.317 1.00 10.70 197 LEU A N 1
ATOM 1648 C CA . LEU A 1 186 ? 9.965 -1.352 9.577 1.00 10.30 197 LEU A CA 1
ATOM 1649 C C . LEU A 1 186 ? 11.483 -1.341 9.511 1.00 9.93 197 LEU A C 1
ATOM 1650 O O . LEU A 1 186 ? 12.054 -1.088 8.436 1.00 10.34 197 LEU A O 1
ATOM 1655 N N . THR A 1 187 ? 12.152 -1.614 10.615 1.00 11.13 198 THR A N 1
ATOM 1656 C CA . THR A 1 187 ? 13.626 -1.704 10.636 1.00 12.00 198 THR A CA 1
ATOM 1657 C C . THR A 1 187 ? 14.097 -2.701 9.617 1.00 11.43 198 THR A C 1
ATOM 1658 O O . THR A 1 187 ? 15.073 -2.483 8.902 1.00 11.66 198 THR A O 1
ATOM 1662 N N . ALA A 1 188 ? 13.459 -3.849 9.571 1.00 12.29 199 ALA A N 1
ATOM 1663 C CA . ALA A 1 188 ? 13.862 -4.932 8.679 1.00 13.49 199 ALA A CA 1
ATOM 1664 C C . ALA A 1 188 ? 13.683 -4.522 7.254 1.00 12.43 199 ALA A C 1
ATOM 1665 O O . ALA A 1 188 ? 14.540 -4.777 6.401 1.00 14.38 199 ALA A O 1
ATOM 1667 N N . PHE A 1 189 ? 12.590 -3.808 6.971 1.00 11.67 200 PHE A N 1
ATOM 1668 C CA . PHE A 1 189 ? 12.393 -3.267 5.620 1.00 12.11 200 PHE A CA 1
ATOM 1669 C C . PHE A 1 189 ? 13.510 -2.310 5.243 1.00 10.79 200 PHE A C 1
ATOM 1670 O O . PHE A 1 189 ? 14.096 -2.367 4.147 1.00 12.47 200 PHE A O 1
ATOM 1678 N N . LEU A 1 190 ? 13.820 -1.370 6.153 1.00 9.96 201 LEU A N 1
ATOM 1679 C CA . LEU A 1 190 ? 14.888 -0.388 5.864 1.00 9.82 201 LEU A CA 1
ATOM 1680 C C . LEU A 1 190 ? 16.207 -1.094 5.645 1.00 10.25 201 LEU A C 1
ATOM 1681 O O . LEU A 1 190 ? 16.992 -0.748 4.733 1.00 11.30 201 LEU A O 1
ATOM 1686 N N . ASP A 1 191 ? 16.533 -2.095 6.478 1.00 11.48 202 ASP A N 1
ATOM 1687 C CA . ASP A 1 191 ? 17.800 -2.805 6.304 1.00 13.71 202 ASP A CA 1
ATOM 1688 C C . ASP A 1 191 ? 17.888 -3.478 4.939 1.00 13.73 202 ASP A C 1
ATOM 1689 O O . ASP A 1 191 ? 18.914 -3.585 4.332 1.00 15.59 202 ASP A O 1
ATOM 1694 N N . GLU A 1 192 ? 16.715 -4.049 4.494 1.00 13.83 203 GLU A N 1
ATOM 1695 C CA . GLU A 1 192 ? 16.615 -4.723 3.219 1.00 16.01 203 GLU A CA 1
ATOM 1696 C C . GLU A 1 192 ? 16.856 -3.761 2.041 1.00 15.34 203 GLU A C 1
ATOM 1697 O O . GLU A 1 192 ? 17.338 -4.124 0.976 1.00 23.65 203 GLU A O 1
ATOM 1703 N N A GLN A 1 193 ? 16.588 -2.461 2.139 0.50 12.75 204 GLN A N 1
ATOM 1704 N N B GLN A 1 193 ? 16.459 -2.515 2.253 0.50 12.75 204 GLN A N 1
ATOM 1705 C CA A GLN A 1 193 ? 16.713 -1.506 1.059 0.50 12.84 204 GLN A CA 1
ATOM 1706 C CA B GLN A 1 193 ? 16.725 -1.471 1.291 0.50 12.63 204 GLN A CA 1
ATOM 1707 C C A GLN A 1 193 ? 18.176 -1.202 0.705 0.50 12.54 204 GLN A C 1
ATOM 1708 C C B GLN A 1 193 ? 18.206 -1.114 1.434 0.50 12.52 204 GLN A C 1
ATOM 1709 O O A GLN A 1 193 ? 18.413 -0.636 -0.388 0.50 15.29 204 GLN A O 1
ATOM 1710 O O B GLN A 1 193 ? 18.844 -0.872 0.404 0.50 15.45 204 GLN A O 1
ATOM 1721 N N A TYR A 1 194 ? 19.142 -1.548 1.559 0.67 13.43 205 TYR A N 1
ATOM 1722 N N B TYR A 1 194 ? 18.722 -1.079 2.670 0.33 10.12 205 TYR A N 1
ATOM 1723 C CA A TYR A 1 194 ? 20.543 -1.475 1.147 0.67 15.78 205 TYR A CA 1
ATOM 1724 C CA B TYR A 1 194 ? 20.140 -0.692 2.840 0.33 10.44 205 TYR A CA 1
ATOM 1725 C C A TYR A 1 194 ? 20.745 -2.332 -0.107 0.67 19.34 205 TYR A C 1
ATOM 1726 C C B TYR A 1 194 ? 21.088 -1.652 2.180 0.33 13.52 205 TYR A C 1
ATOM 1727 O O A TYR A 1 194 ? 20.486 -3.536 -0.115 0.67 23.55 205 TYR A O 1
ATOM 1728 O O B TYR A 1 194 ? 22.197 -1.274 1.810 0.33 14.28 205 TYR A O 1
#

Radius of gyr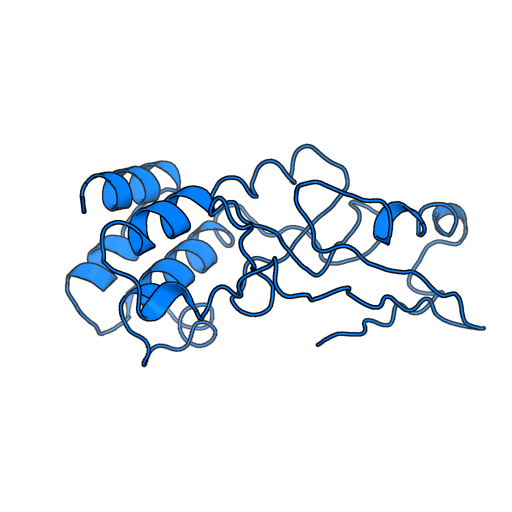ation: 17.27 Å; Cα contacts (8 Å, |Δi|>4): 298; chains: 1; bounding box: 34×41×49 Å

CATH classification: 1.10.510.10

B-factor: mean 15.51, std 8.7, range [4.81, 55.83]

Organism: Staphylococcus aureus (strain NCTC 8325 / PS 47) (NCBI:txid93061)

GO terms:
  GO:0005886 plasma membrane (C, EXP)

Nearest PDB structures (foldseek):
  4ann-assembly1_A  TM=1.006E+00  e=2.118E-35  Staphylococcus aureus subsp. aureus NCTC 8325
  6z0f-assembly1_A  TM=8.528E-01  e=2.822E-10  Bacillus subtilis subsp. subtilis str. 168
  6z0f-assembly1_B  TM=8.492E-01  e=5.126E-10  Bacillus subtilis subsp. subtilis str. 168
  4ano-assembly1_A  TM=7.959E-01  e=1.649E-10  Geobacillus thermodenitrificans NG80-2
  3ncz-assembly1_B  TM=4.557E-01  e=1.257E-02  Homo sapiens

Secondary structure (DSSP, 8-state):
--EEEEEGGGS-GGGGGGGGGGGS--TTB--EEEEE-SSEEEEEE---TTSEEGGGGGGS-HHHHHHHHHHGGGGGGGGGSSEE---SGGGEEE-TTS-EEES--EETTTBSPPPPPHHHHHHHHHHHHHHHH-TT--HHHHHHS-GGG----HHHHHHHH--SHHHHHHHHHHT-

Solvent-accessible surface area: 9766 Å² total; per-residue (Å²): 158,68,95,44,98,4,70,32,114,72,4,125,106,105,37,68,123,28,1,107,10,3,73,90,128,9,92,46,5,0,55,8,78,39,69,112,75,226,114,8,6,28,4,80,16,57,70,48,147,77,39,36,55,0,72,77,0,49,108,66,88,104,84,68,18,1,82,21,0,25,37,0,94,48,1,39,77,0,85,163,61,142,26,7,19,42,4,10,29,73,19,1,15,0,32,210,110,0,79,1,7,0,8,22,5,0,5,95,132,28,19,84,26,126,71,65,69,161,72,55,13,21,38,42,1,18,1,0,0,0,2,1,55,36,135,171,44,54,16,85,61,12,30,138,46,98,30,127,132,45,185,51,67,109,45,4,61,124,0,9,101,13,75,67,37,110,97,0,19,36,27,0,73,124,45,137

InterPro domains:
  IPR018778 Type VII secretion system EssB [PF10140] (35-392)
  IPR018778 Type VII secretion system EssB [TIGR03926] (11-393)
  IPR042565 Type VII secretion system EssB, C-terminal [G3DSA:1.25.40.680] (250-413)

Foldseek 3Di:
DFKDKAFPVQFDVVCPVVVVVQQDDDPAAFHWDWDDDPGIIMIGGDDDDQKAFLLVLLPPDLVLSLVLLLQACVNVVCVVDQKAADQARVQWIAGPVSHIHGYDIDGPPGGDDDHDDQVLVLQLSLLSVVCSPPVVDDSVCSSPDPNCPDDDDPVSNCSSVQPHPVSNSVVSVVSD

Sequence (176 aa):
LDMMREIPKSSSSIKPEHFHLMMYLLEQHSPYFIDAEELTELRDSFQIIHYDDIINNDNHTPFDDNIKSFTKKNNEKLRYLLNIKKNLEEEEVNRRTRRYTFVLAPDDELFFTRRDGLPIIAKTRGLQQNVVDPLPVVSEEAEEEFLTRYKALVICAFNEEKKQSSFDDALVVEEGNLELHKGTPFETKVIEEAATLDLLTAFLDEQQYY